Protein 1AOA (pdb70)

Radius of gyration: 19.34 Å; Cα contacts (8 Å, |Δi|>4): 313; chains: 1; bounding box: 40×58×34 Å

Foldseek 3Di:
DDLLLLLQLLVVLLVVCVPPPLLVVCHNDDSNDLSLLVSQQQLPSLVSLLCLLPNPLDDPVQQDRPDDDPVSRQSSQVSSVVSLVVLPAPLPPDHSVCSNNSPPVNSSRSSLSSLVSSLLVCLLVDADVNDVVVVLNVDGSLVNLLVVLQVLCVVQPHHGDDAQFVRQQQPLSLLSSLQSLFDPQPDPGDHTDHFDSPLSPVPPSLSSLQSSLVRCVSVVQNGQDHSVRRNRRVRSSSSSSSSSSVD

Sequence (247 aa):
YSEEEKYAFVNWINKALENDPDCRHVIPMNPNTDDLFKAVGDGIVLCKMINLSVPDTIDERAINKKKLTPFIIQENLNLALNSASAIGCHVVNIGAEDLRAGKPHLVLGLLWQIIKIGLFADIELSRNEALTLEELMKLSPEELLLRWANFHLENSGWQKINNFSADIKDSKAYFHLLNQIAPKGQKEGEPRIDINMSGFNETDDLKRAESMLQQADKLGCRQFVTPADVVSGNPKLNLAFVANLFN

Structure (mmCIF, N/CA/C/O backbone):
data_1AOA
#
_entry.id   1AOA
#
_cell.length_a   50.032
_cell.length_b   61.241
_cell.length_c   102.298
_cell.angle_alpha   90.00
_cell.angle_beta   90.00
_cell.angle_gamma   90.00
#
_symmetry.space_group_name_H-M   'P 21 21 21'
#
loop_
_entity.id
_entity.type
_entity.pdbx_description
1 polymer T-FIMBRIN
2 water water
#
loop_
_atom_site.group_PDB
_atom_site.id
_atom_site.type_symbol
_atom_site.label_atom_id
_atom_site.label_alt_id
_atom_site.label_comp_id
_atom_site.label_asym_id
_atom_site.label_entity_id
_atom_site.label_se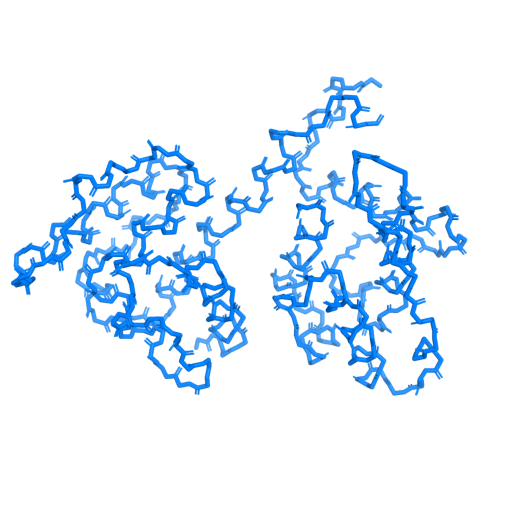q_id
_atom_site.pdbx_PDB_ins_code
_atom_site.Cartn_x
_atom_site.Cartn_y
_atom_site.Cartn_z
_atom_site.occupancy
_atom_site.B_iso_or_equiv
_atom_site.auth_seq_id
_atom_site.auth_comp_id
_atom_site.auth_asym_id
_atom_site.auth_atom_id
_atom_site.pdbx_PDB_model_num
ATOM 1 N N . TYR A 1 21 ? 9.428 40.674 44.481 1.00 14.53 121 TYR A N 1
ATOM 2 C CA . TYR A 1 21 ? 10.781 41.282 44.576 1.00 11.34 121 TYR A CA 1
ATOM 3 C C . TYR A 1 21 ? 10.661 42.506 43.707 1.00 12.43 121 TYR A C 1
ATOM 4 O O . TYR A 1 21 ? 9.706 42.605 42.960 1.00 12.32 121 TYR A O 1
ATOM 13 N N . SER A 1 22 ? 11.598 43.440 43.814 1.00 18.22 122 SER A N 1
ATOM 14 C CA . SER A 1 22 ? 11.532 44.673 43.033 1.00 15.32 122 SER A CA 1
ATOM 15 C C . SER A 1 22 ? 12.056 44.500 41.624 1.00 16.13 122 SER A C 1
ATOM 16 O O . SER A 1 22 ? 13.231 44.247 41.402 1.00 20.14 122 SER A O 1
ATOM 19 N N . GLU A 1 23 ? 11.161 44.657 40.667 1.00 16.22 123 GLU A N 1
ATOM 20 C CA . GLU A 1 23 ? 11.517 44.532 39.281 1.00 13.26 123 GLU A CA 1
ATOM 21 C C . GLU A 1 23 ? 12.390 45.723 38.894 1.00 13.44 123 GLU A C 1
ATOM 22 O O . GLU A 1 23 ? 13.280 45.613 38.050 1.00 14.98 123 GLU A O 1
ATOM 28 N N . GLU A 1 24 ? 12.172 46.846 39.571 1.00 10.96 124 GLU A N 1
ATOM 29 C CA . GLU A 1 24 ? 12.903 48.079 39.295 1.00 7.88 124 GLU A CA 1
ATOM 30 C C . GLU A 1 24 ? 14.343 47.993 39.764 1.00 6.05 124 GLU A C 1
ATOM 31 O O . GLU A 1 24 ? 15.232 48.618 39.203 1.00 6.64 124 GLU A O 1
ATOM 37 N N . GLU A 1 25 ? 14.576 47.231 40.817 1.00 8.66 125 GLU A N 1
ATOM 38 C CA . GLU A 1 25 ? 15.919 47.079 41.323 1.00 7.02 125 GLU A CA 1
ATOM 39 C C . GLU A 1 25 ? 16.606 46.063 40.442 1.00 7.35 125 GLU A C 1
ATOM 40 O O . GLU A 1 25 ? 17.736 46.270 40.022 1.00 11.18 125 GLU A O 1
ATOM 46 N N . LYS A 1 26 ? 15.914 44.977 40.127 1.00 7.81 126 LYS A N 1
ATOM 47 C CA . LYS A 1 26 ? 16.485 43.977 39.257 1.00 8.26 126 LYS A CA 1
ATOM 48 C C . LYS A 1 26 ? 17.030 44.673 37.983 1.00 13.14 126 LYS A C 1
ATOM 49 O O . LYS A 1 26 ? 18.229 44.623 37.707 1.00 15.02 126 LYS A O 1
ATOM 55 N N . TYR A 1 27 ? 16.148 45.372 37.263 1.00 8.08 127 TYR A N 1
ATOM 56 C CA . TYR A 1 27 ? 16.461 46.113 36.039 1.00 2.00 127 TYR A CA 1
ATOM 57 C C . TYR A 1 27 ? 17.648 47.085 36.181 1.00 7.12 127 TYR A C 1
ATOM 58 O O . TYR A 1 27 ? 18.566 47.097 35.354 1.00 8.37 127 TYR A O 1
ATOM 67 N N . ALA A 1 28 ? 17.636 47.887 37.245 1.00 9.93 128 ALA A N 1
ATOM 68 C CA . ALA A 1 28 ? 18.696 48.863 37.537 1.00 11.61 128 ALA A CA 1
ATOM 69 C C . ALA A 1 28 ? 20.044 48.183 37.738 1.00 11.65 128 ALA A C 1
ATOM 70 O O . ALA A 1 28 ? 21.090 48.642 37.241 1.00 12.43 128 ALA A O 1
ATOM 72 N N . PHE A 1 29 ? 20.016 47.102 38.510 1.00 11.80 129 PHE A N 1
ATOM 73 C CA . PHE A 1 29 ? 21.214 46.342 38.802 1.00 9.87 129 PHE A CA 1
ATOM 74 C C . PHE A 1 29 ? 21.766 45.640 37.571 1.00 9.65 129 PHE A C 1
ATOM 75 O O . PHE A 1 29 ? 22.974 45.540 37.439 1.00 10.99 129 PHE A O 1
ATOM 83 N N . VAL A 1 30 ? 20.904 45.217 36.641 1.00 9.09 130 VAL A N 1
ATOM 84 C CA . VAL A 1 30 ? 21.375 44.545 35.429 1.00 9.61 130 VAL A CA 1
ATOM 85 C C . VAL A 1 30 ? 22.178 45.503 34.548 1.00 9.56 130 VAL A C 1
ATOM 86 O O . VAL A 1 30 ? 23.294 45.194 34.132 1.00 12.86 130 VAL A O 1
ATOM 90 N N . ASN A 1 31 ? 21.650 46.697 34.337 1.00 8.80 131 ASN A N 1
ATOM 91 C CA . ASN A 1 31 ? 22.319 47.654 33.485 1.00 7.08 131 ASN A CA 1
ATOM 92 C C . ASN A 1 31 ? 23.573 48.218 34.112 1.00 8.84 131 ASN A C 1
ATOM 93 O O . ASN A 1 31 ? 24.479 48.661 33.422 1.00 15.98 131 ASN A O 1
ATOM 98 N N . TRP A 1 32 ? 23.659 48.174 35.425 1.00 10.04 132 TRP A N 1
ATOM 99 C CA . TRP A 1 32 ? 24.851 48.674 36.090 1.00 5.44 132 TRP A CA 1
ATOM 100 C C . TRP A 1 32 ? 25.986 47.657 35.944 1.00 7.11 132 TRP A C 1
ATOM 101 O O . TRP A 1 32 ? 27.143 48.000 35.627 1.00 8.09 132 TRP A O 1
ATOM 112 N N . ILE A 1 33 ? 25.631 46.394 36.164 1.00 7.10 133 ILE A N 1
ATOM 113 C CA . ILE A 1 33 ? 26.570 45.285 36.109 1.00 6.37 133 ILE A CA 1
ATOM 114 C C . ILE A 1 33 ? 27.055 45.057 34.699 1.00 6.08 133 ILE A C 1
ATOM 115 O O . ILE A 1 33 ? 28.228 44.772 34.503 1.00 7.74 133 ILE A O 1
ATOM 120 N N . ASN A 1 34 ? 26.154 45.189 33.726 1.00 7.23 134 ASN A N 1
ATOM 121 C CA . ASN A 1 34 ? 26.493 45.036 32.305 1.00 5.53 134 ASN A CA 1
ATOM 122 C C . ASN A 1 34 ? 27.550 46.057 31.937 1.00 5.53 134 ASN A C 1
ATOM 123 O O . ASN A 1 34 ? 28.483 45.762 31.212 1.00 10.46 134 ASN A O 1
ATOM 128 N N . LYS A 1 35 ? 27.406 47.264 32.469 1.00 10.95 135 LYS A N 1
ATOM 129 C CA . LYS A 1 35 ? 28.348 48.348 32.232 1.00 10.77 135 LYS A CA 1
ATOM 130 C C . LYS A 1 35 ? 29.658 48.108 32.968 1.00 9.20 135 LYS A C 1
ATOM 131 O O . LYS A 1 35 ? 30.732 48.231 32.394 1.00 14.39 135 LYS A O 1
ATOM 137 N N . ALA A 1 36 ? 29.560 47.738 34.236 1.00 10.37 136 ALA A N 1
ATOM 138 C CA . ALA A 1 36 ? 30.719 47.481 35.065 1.00 5.96 136 ALA A CA 1
ATOM 139 C C . ALA A 1 36 ? 31.613 46.340 34.584 1.00 10.97 136 ALA A C 1
ATOM 140 O O . ALA A 1 36 ? 32.839 46.434 34.640 1.00 16.47 136 ALA A O 1
ATOM 142 N N . LEU A 1 37 ? 31.016 45.243 34.143 1.00 10.87 137 LEU A N 1
ATOM 143 C CA . LEU A 1 37 ? 31.796 44.080 33.701 1.00 11.33 137 LEU A CA 1
ATOM 144 C C . LEU A 1 37 ? 31.815 43.858 32.164 1.00 13.50 137 LEU A C 1
ATOM 145 O O . LEU A 1 37 ? 32.239 42.805 31.667 1.00 10.05 137 LEU A O 1
ATOM 150 N N . GLU A 1 38 ? 31.452 44.909 31.432 1.00 15.04 138 GLU A N 1
ATOM 151 C CA . GLU A 1 38 ? 31.389 44.927 29.972 1.00 14.14 138 GLU A CA 1
ATOM 152 C C . GLU A 1 38 ? 32.556 44.245 29.272 1.00 15.86 138 GLU A C 1
ATOM 153 O O . GLU A 1 38 ? 32.351 43.390 28.407 1.00 19.55 138 GLU A O 1
ATOM 159 N N . ASN A 1 39 ? 33.772 44.614 29.667 1.00 16.71 139 ASN A N 1
ATOM 160 C CA . ASN A 1 39 ? 35.004 44.079 29.076 1.00 15.35 139 ASN A CA 1
ATOM 161 C C . ASN A 1 39 ? 35.736 43.021 29.889 1.00 14.19 139 ASN A C 1
ATOM 162 O O . ASN A 1 39 ? 36.919 42.770 29.657 1.00 15.09 139 ASN A O 1
ATOM 167 N N . ASP A 1 40 ? 35.071 42.441 30.878 1.00 15.42 140 ASP A N 1
ATOM 168 C CA . ASP A 1 40 ? 35.725 41.404 31.660 1.00 11.26 140 ASP A CA 1
ATOM 169 C C . ASP A 1 40 ? 35.732 40.131 30.827 1.00 8.55 140 ASP A C 1
ATOM 170 O O . ASP A 1 40 ? 34.681 39.679 30.362 1.00 7.01 140 ASP A O 1
ATOM 175 N N . PRO A 1 41 ? 36.915 39.537 30.633 1.00 5.47 141 PRO A N 1
ATOM 176 C CA . PRO A 1 41 ? 37.116 38.314 29.867 1.00 6.53 141 PRO A CA 1
ATOM 177 C C . PRO A 1 41 ? 36.597 37.045 30.517 1.00 12.16 141 PRO A C 1
ATOM 178 O O . PRO A 1 41 ? 36.502 36.006 29.855 1.00 18.96 141 PRO A O 1
ATOM 182 N N . ASP A 1 42 ? 36.270 37.123 31.805 1.00 13.29 142 ASP A N 1
ATOM 183 C CA . ASP A 1 42 ? 35.779 35.967 32.557 1.00 7.92 142 ASP A CA 1
ATOM 184 C C . ASP A 1 42 ? 34.272 35.895 32.673 1.00 6.81 142 ASP A C 1
ATOM 185 O O . ASP A 1 42 ? 33.721 34.873 33.073 1.00 4.13 142 ASP A O 1
ATOM 190 N N . CYS A 1 43 ? 33.591 36.951 32.249 1.00 5.71 143 CYS A N 1
ATOM 191 C CA . CYS A 1 43 ? 32.146 36.973 32.353 1.00 5.98 143 CYS A CA 1
ATOM 192 C C . CYS A 1 43 ? 31.429 36.981 31.008 1.00 7.35 143 CYS A C 1
ATOM 193 O O . CYS A 1 43 ? 30.197 36.996 30.969 1.00 7.74 143 CYS A O 1
ATOM 196 N N . ARG A 1 44 ? 32.188 36.857 29.917 1.00 6.54 144 ARG A N 1
ATOM 197 C CA . ARG A 1 44 ? 31.635 36.876 28.557 1.00 7.57 144 ARG A CA 1
ATOM 198 C C . ARG A 1 44 ? 30.515 35.879 28.325 1.00 6.91 144 ARG A C 1
ATOM 199 O O . ARG A 1 44 ? 29.695 36.046 27.439 1.00 12.79 144 ARG A O 1
ATOM 207 N N . HIS A 1 45 ? 30.470 34.848 29.140 1.00 7.79 145 HIS A N 1
ATOM 208 C CA . HIS A 1 45 ? 29.447 33.821 28.993 1.00 12.08 145 HIS A CA 1
ATOM 209 C C . HIS A 1 45 ? 28.088 34.231 29.540 1.00 11.60 145 HIS A C 1
ATOM 210 O O . HIS A 1 45 ? 27.084 33.565 29.265 1.00 12.52 145 HIS A O 1
ATOM 217 N N . VAL A 1 46 ? 28.059 35.330 30.292 1.00 10.85 146 VAL A N 1
ATOM 218 C CA . VAL A 1 46 ? 26.841 35.778 30.970 1.00 8.37 146 VAL A CA 1
ATOM 219 C C . VAL A 1 46 ? 26.521 37.274 30.760 1.00 5.64 146 VAL A C 1
ATOM 220 O O . VAL A 1 46 ? 25.361 37.679 30.787 1.00 9.51 146 VAL A O 1
ATOM 224 N N . ILE A 1 47 ? 27.546 38.080 30.523 1.00 2.00 147 ILE A N 1
ATOM 225 C CA . ILE A 1 47 ? 27.389 39.517 30.275 1.00 8.87 147 ILE A CA 1
ATOM 226 C C . ILE A 1 47 ? 27.356 39.738 28.742 1.00 11.60 147 ILE A C 1
ATOM 227 O O . ILE A 1 47 ? 28.210 39.207 28.023 1.00 12.38 147 ILE A O 1
ATOM 232 N N . PRO A 1 48 ? 26.420 40.562 28.214 1.00 14.27 148 PRO A N 1
ATOM 233 C CA . PRO A 1 48 ? 25.335 41.365 28.784 1.00 12.35 148 PRO A CA 1
ATOM 234 C C . PRO A 1 48 ? 24.137 40.520 29.132 1.00 13.99 148 PRO A C 1
ATOM 235 O O . PRO A 1 48 ? 23.757 39.647 28.352 1.00 16.05 148 PRO A O 1
ATOM 239 N N . MET A 1 49 ? 23.508 40.841 30.263 1.00 15.03 149 MET A N 1
ATOM 240 C CA . MET A 1 49 ? 22.308 40.159 30.725 1.00 11.38 149 MET A CA 1
ATOM 241 C C . MET A 1 49 ? 21.113 40.935 30.197 1.00 11.56 149 MET A C 1
ATOM 242 O O . MET A 1 49 ? 21.239 42.111 29.836 1.00 12.26 149 MET A O 1
ATOM 247 N N . ASN A 1 50 ? 19.953 40.288 30.151 1.00 7.65 150 ASN A N 1
ATOM 248 C CA . ASN A 1 50 ? 18.740 40.946 29.688 1.00 6.14 150 ASN A CA 1
ATOM 249 C C . ASN A 1 50 ? 18.060 41.455 30.961 1.00 9.47 150 ASN A C 1
ATOM 250 O O . ASN A 1 50 ? 17.646 40.656 31.818 1.00 8.49 150 ASN A O 1
ATOM 255 N N . PRO A 1 51 ? 17.922 42.788 31.095 1.00 9.18 151 PRO A N 1
ATOM 256 C CA . PRO A 1 51 ? 17.307 43.417 32.264 1.00 8.34 151 PRO A CA 1
ATOM 257 C C . PRO A 1 51 ? 15.842 43.153 32.461 1.00 10.60 151 PRO A C 1
ATOM 258 O O . PRO A 1 51 ? 15.334 43.365 33.558 1.00 15.58 151 PRO A O 1
ATOM 262 N N . ASN A 1 52 ? 15.172 42.668 31.420 1.00 12.21 152 ASN A N 1
ATOM 263 C CA . ASN A 1 52 ? 13.731 42.430 31.462 1.00 13.50 152 ASN A CA 1
ATOM 264 C C . ASN A 1 52 ? 13.395 41.003 31.815 1.00 15.69 152 ASN A C 1
ATOM 265 O O . ASN A 1 52 ? 12.225 40.666 31.981 1.00 17.71 152 ASN A O 1
ATOM 270 N N . THR A 1 53 ? 14.398 40.137 31.833 1.00 17.23 153 THR A N 1
ATOM 271 C CA . THR A 1 53 ? 14.134 38.756 32.181 1.00 18.87 153 THR A CA 1
ATOM 272 C C . THR A 1 53 ? 14.760 38.420 33.529 1.00 20.48 153 THR A C 1
ATOM 273 O O . THR A 1 53 ? 15.385 39.272 34.178 1.00 17.25 153 THR A O 1
ATOM 277 N N . ASP A 1 54 ? 14.583 37.179 33.964 1.00 20.66 154 ASP A N 1
ATOM 278 C CA . ASP A 1 54 ? 15.153 36.784 35.230 1.00 24.78 154 ASP A CA 1
ATOM 279 C C . ASP A 1 54 ? 16.523 36.177 35.078 1.00 20.68 154 ASP A C 1
ATOM 280 O O . ASP A 1 54 ? 16.929 35.357 35.896 1.00 18.15 154 ASP A O 1
ATOM 285 N N . ASP A 1 55 ? 17.261 36.582 34.050 1.00 19.49 155 ASP A N 1
ATOM 286 C CA . ASP A 1 55 ? 18.572 36.006 33.915 1.00 21.02 155 ASP A CA 1
ATOM 287 C C . ASP A 1 55 ? 19.565 36.561 34.925 1.00 19.68 155 ASP A C 1
ATOM 288 O O . ASP A 1 55 ? 20.601 35.955 35.161 1.00 21.68 155 ASP A O 1
ATOM 293 N N . LEU A 1 56 ? 19.230 37.672 35.569 1.00 12.86 156 LEU A N 1
ATOM 294 C CA . LEU A 1 56 ? 20.116 38.230 36.600 1.00 16.13 156 LEU A CA 1
ATOM 295 C C . LEU A 1 56 ? 20.223 37.177 37.692 1.00 16.70 156 LEU A C 1
ATOM 296 O O . LEU A 1 56 ? 21.298 36.961 38.259 1.00 17.95 156 LEU A O 1
ATOM 301 N N . PHE A 1 57 ? 19.118 36.460 37.899 1.00 14.31 157 PHE A N 1
ATOM 302 C CA . PHE A 1 57 ? 19.029 35.444 38.941 1.00 16.38 157 PHE A CA 1
ATOM 303 C C . PHE A 1 57 ? 19.794 34.163 38.624 1.00 18.53 157 PHE A C 1
ATOM 304 O O . PHE A 1 57 ? 20.365 33.536 39.519 1.00 20.14 157 PHE A O 1
ATOM 312 N N . LYS A 1 58 ? 19.861 33.819 37.340 1.00 20.41 158 LYS A N 1
ATOM 313 C CA . LYS A 1 58 ? 20.577 32.627 36.894 1.00 16.94 158 LYS A CA 1
ATOM 314 C C . LYS A 1 58 ? 22.047 32.932 36.685 1.00 13.24 158 LYS A C 1
ATOM 315 O O . LYS A 1 58 ? 22.883 32.069 36.897 1.00 16.02 158 LYS A O 1
ATOM 321 N N . ALA A 1 59 ? 22.340 34.151 36.237 1.00 12.44 159 ALA A N 1
ATOM 322 C CA . ALA A 1 59 ? 23.697 34.628 35.945 1.00 15.03 159 ALA A CA 1
ATOM 323 C C . ALA A 1 59 ? 24.652 34.581 37.143 1.00 16.31 159 ALA A C 1
ATOM 324 O O . ALA A 1 59 ? 25.858 34.371 37.005 1.00 17.01 159 ALA A O 1
ATOM 326 N N . VAL A 1 60 ? 24.078 34.777 38.318 1.00 15.20 160 VAL A N 1
ATOM 327 C CA . VAL A 1 60 ? 24.782 34.810 39.584 1.00 11.47 160 VAL A CA 1
ATOM 328 C C . VAL A 1 60 ? 25.207 33.442 40.112 1.00 12.92 160 VAL A C 1
ATOM 329 O O . VAL A 1 60 ? 26.215 33.324 40.812 1.00 15.35 160 VAL A O 1
ATOM 333 N N . GLY A 1 61 ? 24.452 32.412 39.746 1.00 11.98 161 GLY A N 1
ATOM 334 C CA . GLY A 1 61 ? 24.710 31.067 40.209 1.00 6.86 161 GLY A CA 1
ATOM 335 C C . GLY A 1 61 ? 26.115 30.471 40.230 1.00 10.49 161 GLY A C 1
ATOM 336 O O . GLY A 1 61 ? 26.312 29.495 40.964 1.00 11.57 161 GLY A O 1
ATOM 337 N N . ASP A 1 62 ? 27.073 30.964 39.439 1.00 3.11 162 ASP A N 1
ATOM 338 C CA . ASP A 1 62 ? 28.409 30.369 39.489 1.00 6.09 162 ASP A CA 1
ATOM 339 C C . ASP A 1 62 ? 29.465 31.093 40.334 1.00 7.23 162 ASP A C 1
ATOM 340 O O . ASP A 1 62 ? 30.628 30.675 40.402 1.00 8.55 162 ASP A O 1
ATOM 345 N N . GLY A 1 63 ? 29.063 32.182 40.973 1.00 7.53 163 GLY A N 1
ATOM 346 C CA . GLY A 1 63 ? 29.982 32.924 41.813 1.00 8.82 163 GLY A CA 1
ATOM 347 C C . GLY A 1 63 ? 30.920 33.928 41.163 1.00 8.24 163 GLY A C 1
ATOM 348 O O . GLY A 1 63 ? 31.313 34.912 41.791 1.00 11.62 163 GLY A O 1
ATOM 349 N N . ILE A 1 64 ? 31.294 33.708 39.917 1.00 9.06 164 ILE A N 1
ATOM 350 C CA . ILE A 1 64 ? 32.218 34.620 39.251 1.00 8.61 164 ILE A CA 1
ATOM 351 C C . ILE A 1 64 ? 31.809 36.087 39.244 1.00 11.40 164 ILE A C 1
ATOM 352 O O . ILE A 1 64 ? 32.612 36.936 39.636 1.00 15.69 164 ILE A O 1
ATOM 357 N N . VAL A 1 65 ? 30.569 36.384 38.846 1.00 11.48 165 VAL A N 1
ATOM 358 C CA . VAL A 1 65 ? 30.066 37.770 38.801 1.00 11.21 165 VAL A CA 1
ATOM 359 C C . VAL A 1 65 ? 30.138 38.439 40.172 1.00 11.22 165 VAL A C 1
ATOM 360 O O . VAL A 1 65 ? 30.608 39.570 40.269 1.00 10.30 165 VAL A O 1
ATOM 364 N N . LEU A 1 66 ? 29.696 37.731 41.218 1.00 11.02 166 LEU A N 1
ATOM 365 C CA . LEU A 1 66 ? 29.714 38.256 42.593 1.00 12.45 166 LEU A CA 1
ATOM 366 C C . LEU A 1 66 ? 31.133 38.602 43.070 1.00 13.28 166 LEU A C 1
ATOM 367 O O . LEU A 1 66 ? 31.373 39.693 43.609 1.00 7.10 166 LEU A O 1
ATOM 372 N N . CYS A 1 67 ? 32.063 37.666 42.888 1.00 10.92 167 CYS A N 1
ATOM 373 C CA . CYS A 1 67 ? 33.437 37.907 43.280 1.00 9.46 167 CYS A CA 1
ATOM 374 C C . CYS A 1 67 ? 33.915 39.146 42.519 1.00 11.27 167 CYS A C 1
ATOM 375 O O . CYS A 1 67 ? 34.352 40.112 43.133 1.00 16.09 167 CYS A O 1
ATOM 378 N N . LYS A 1 68 ? 33.743 39.160 41.196 1.00 9.28 168 LYS A N 1
ATOM 379 C CA . LYS A 1 68 ? 34.179 40.294 40.379 1.00 4.05 168 LYS A CA 1
ATOM 380 C C . LYS A 1 68 ? 33.622 41.632 40.902 1.00 3.74 168 LYS A C 1
ATOM 381 O O . LYS A 1 68 ? 34.336 42.633 41.003 1.00 3.34 168 LYS A O 1
ATOM 387 N N . MET A 1 69 ? 32.351 41.639 41.264 1.00 3.88 169 MET A N 1
ATOM 388 C CA . MET A 1 69 ? 31.729 42.843 41.768 1.00 5.03 169 MET A CA 1
ATOM 389 C C . MET A 1 69 ? 32.347 43.281 43.087 1.00 8.05 169 MET A C 1
ATOM 390 O O . MET A 1 69 ? 32.559 44.465 43.294 1.00 13.37 169 MET A O 1
ATOM 395 N N . ILE A 1 70 ? 32.672 42.329 43.958 1.00 9.55 170 ILE A N 1
ATOM 396 C CA . ILE A 1 70 ? 33.262 42.624 45.270 1.00 7.06 170 ILE A CA 1
ATOM 397 C C . ILE A 1 70 ? 34.545 43.434 45.128 1.00 10.32 170 ILE A C 1
ATOM 398 O O . ILE A 1 70 ? 34.736 44.434 45.827 1.00 11.94 170 ILE A O 1
ATOM 403 N N . ASN A 1 71 ? 35.413 43.015 44.210 1.00 13.49 171 ASN A N 1
ATOM 404 C CA . ASN A 1 71 ? 36.663 43.725 43.949 1.00 11.62 171 ASN A CA 1
ATOM 405 C C . ASN A 1 71 ? 36.431 45.082 43.273 1.00 12.78 171 ASN A C 1
ATOM 406 O O . ASN A 1 71 ? 37.331 45.923 43.256 1.00 14.09 171 ASN A O 1
ATOM 411 N N . LEU A 1 72 ? 35.263 45.287 42.658 1.00 10.88 172 LEU A N 1
ATOM 412 C CA . LEU A 1 72 ? 34.995 46.585 42.050 1.00 8.75 172 LEU A CA 1
ATOM 413 C C . LEU A 1 72 ? 34.639 47.575 43.148 1.00 7.62 172 LEU A C 1
ATOM 414 O O . LEU A 1 72 ? 34.989 48.748 43.075 1.00 12.32 172 LEU A O 1
ATOM 419 N N . SER A 1 73 ? 33.937 47.107 44.163 1.00 8.75 173 SER A N 1
ATOM 420 C CA . SER A 1 73 ? 33.592 47.967 45.283 1.00 14.64 173 SER A CA 1
ATOM 421 C C . SER A 1 73 ? 34.801 48.147 46.215 1.00 15.65 173 SER A C 1
ATOM 422 O O . SER A 1 73 ? 35.068 49.259 46.662 1.00 21.92 173 SER A O 1
ATOM 425 N N . VAL A 1 74 ? 35.530 47.069 46.504 1.00 15.15 174 VAL A N 1
ATOM 426 C CA . VAL A 1 74 ? 36.707 47.155 47.362 1.00 13.51 174 VAL A CA 1
ATOM 427 C C . VAL A 1 74 ? 37.848 46.382 46.710 1.00 17.33 174 VAL A C 1
ATOM 428 O O . VAL A 1 74 ? 38.003 45.173 46.884 1.00 19.67 174 VAL A O 1
ATOM 432 N N . PRO A 1 75 ? 38.680 47.087 45.946 1.00 20.17 175 PRO A N 1
ATOM 433 C CA . PRO A 1 75 ? 39.807 46.466 45.255 1.00 21.77 175 PRO A CA 1
ATOM 434 C C . PRO A 1 75 ? 40.705 45.547 46.086 1.00 21.47 175 PRO A C 1
ATOM 435 O O . PRO A 1 75 ? 40.995 45.820 47.239 1.00 26.55 175 PRO A O 1
ATOM 439 N N . ASP A 1 76 ? 41.137 44.446 45.484 1.00 22.92 176 ASP A N 1
ATOM 440 C CA . ASP A 1 76 ? 42.025 43.508 46.156 1.00 25.98 176 ASP A CA 1
ATOM 441 C C . ASP A 1 76 ? 41.402 42.725 47.288 1.00 26.33 176 ASP A C 1
ATOM 442 O O . ASP A 1 76 ? 42.101 42.240 48.176 1.00 28.91 176 ASP A O 1
ATOM 447 N N . THR A 1 77 ? 40.086 42.594 47.265 1.00 24.79 177 THR A N 1
ATOM 448 C CA . THR A 1 77 ? 39.426 41.844 48.302 1.00 19.48 177 THR A CA 1
ATOM 449 C C . THR A 1 77 ? 39.574 40.350 47.991 1.00 20.12 177 THR A C 1
ATOM 450 O O . THR A 1 77 ? 39.959 39.582 48.867 1.00 22.72 177 THR A O 1
ATOM 454 N N . ILE A 1 78 ? 39.348 39.949 46.738 1.00 14.79 178 ILE A N 1
ATOM 455 C CA . ILE A 1 78 ? 39.482 38.552 46.341 1.00 13.97 178 ILE A CA 1
ATOM 456 C C . ILE A 1 78 ? 40.606 38.463 45.314 1.00 15.96 178 ILE A C 1
ATOM 457 O O . ILE A 1 78 ? 40.712 39.312 44.432 1.00 19.18 178 ILE A O 1
ATOM 462 N N . ASP A 1 79 ? 41.475 37.478 45.444 1.00 14.64 179 ASP A N 1
ATOM 463 C CA . ASP A 1 79 ? 42.548 37.325 44.474 1.00 17.94 179 ASP A CA 1
ATOM 464 C C . ASP A 1 79 ? 41.911 36.668 43.246 1.00 21.76 179 ASP A C 1
ATOM 465 O O . ASP A 1 79 ? 41.171 35.675 43.370 1.00 23.16 179 ASP A O 1
ATOM 470 N N . GLU A 1 80 ? 42.153 37.239 42.072 1.00 19.77 180 GLU A N 1
ATOM 471 C CA . GLU A 1 80 ? 41.606 36.688 40.831 1.00 22.21 180 GLU A CA 1
ATOM 472 C C . GLU A 1 80 ? 41.973 35.211 40.706 1.00 22.55 180 GLU A C 1
ATOM 473 O O . GLU A 1 80 ? 41.221 34.393 40.160 1.00 22.34 180 GLU A O 1
ATOM 479 N N . ARG A 1 81 ? 43.158 34.906 41.215 1.00 21.67 181 ARG A N 1
ATOM 480 C CA . ARG A 1 81 ? 43.737 33.579 41.191 1.00 22.26 181 ARG A CA 1
ATOM 481 C C . ARG A 1 81 ? 42.910 32.603 42.008 1.00 24.01 181 ARG A C 1
ATOM 482 O O . ARG A 1 81 ? 43.038 31.393 41.843 1.00 26.82 181 ARG A O 1
ATOM 490 N N . ALA A 1 82 ? 42.065 33.143 42.890 1.00 24.57 182 ALA A N 1
ATOM 491 C CA . ALA A 1 82 ? 41.217 32.346 43.778 1.00 22.12 182 ALA A CA 1
ATOM 492 C C . ALA A 1 82 ? 39.820 32.104 43.236 1.00 23.84 182 ALA A C 1
ATOM 493 O O . ALA A 1 82 ? 39.054 31.331 43.816 1.00 28.11 182 ALA A O 1
ATOM 495 N N . ILE A 1 83 ? 39.466 32.782 42.150 1.00 23.52 183 ILE A N 1
ATOM 496 C CA . ILE A 1 83 ? 38.145 32.618 41.559 1.00 16.32 183 ILE A CA 1
ATOM 497 C C . ILE A 1 83 ? 38.267 31.550 40.490 1.00 19.25 183 ILE A C 1
ATOM 498 O O . ILE A 1 83 ? 39.208 31.566 39.703 1.00 22.18 183 ILE A O 1
ATOM 503 N N . ASN A 1 84 ? 37.383 30.566 40.518 1.00 19.38 184 ASN A N 1
ATOM 504 C CA . ASN A 1 84 ? 37.409 29.510 39.513 1.00 21.12 184 ASN A CA 1
ATOM 505 C C . ASN A 1 84 ? 36.559 29.884 38.316 1.00 21.36 184 ASN A C 1
ATOM 506 O O . ASN A 1 84 ? 35.380 30.201 38.468 1.00 21.95 184 ASN A O 1
ATOM 511 N N . LYS A 1 85 ? 37.154 29.809 37.129 1.00 22.98 185 LYS A N 1
ATOM 512 C CA . LYS A 1 85 ? 36.471 30.171 35.896 1.00 27.53 185 LYS A CA 1
ATOM 513 C C . LYS A 1 85 ? 36.232 28.983 34.970 1.00 32.83 185 LYS A C 1
ATOM 514 O O . LYS A 1 85 ? 35.127 28.804 34.459 1.00 37.49 185 LYS A O 1
ATOM 520 N N . LYS A 1 86 ? 37.256 28.164 34.760 1.00 37.03 186 LYS A N 1
ATOM 521 C CA . LYS A 1 86 ? 37.134 27.025 33.852 1.00 40.52 186 LYS A CA 1
ATOM 522 C C . LYS A 1 86 ? 36.672 25.738 34.509 1.00 40.27 186 LYS A C 1
ATOM 523 O O . LYS A 1 86 ? 36.884 25.528 35.695 1.00 40.15 186 LYS A O 1
ATOM 529 N N . LYS A 1 87 ? 36.018 24.896 33.718 1.00 42.05 187 LYS A N 1
ATOM 530 C CA . LYS A 1 87 ? 35.535 23.585 34.161 1.00 46.39 187 LYS A CA 1
ATOM 531 C C . LYS A 1 87 ? 34.874 23.588 35.547 1.00 44.79 187 LYS A C 1
ATOM 532 O O . LYS A 1 87 ? 35.323 22.911 36.479 1.00 47.46 187 LYS A O 1
ATOM 538 N N . LEU A 1 88 ? 33.760 24.303 35.635 1.00 40.68 188 LEU A N 1
ATOM 539 C CA . LEU A 1 88 ? 33.001 24.458 36.864 1.00 35.32 188 LEU A CA 1
ATOM 540 C C . LEU A 1 88 ? 32.065 23.310 37.227 1.00 32.02 188 LEU A C 1
ATOM 541 O O . LEU A 1 88 ? 30.957 23.203 36.686 1.00 32.34 188 LEU A O 1
ATOM 546 N N . THR A 1 89 ? 32.507 22.466 38.150 1.00 28.70 189 THR A N 1
ATOM 547 C CA . THR A 1 89 ? 31.692 21.357 38.645 1.00 25.69 189 THR A CA 1
ATOM 548 C C . THR A 1 89 ? 30.906 21.950 39.813 1.00 25.81 189 THR A C 1
ATOM 549 O O . THR A 1 89 ? 31.112 23.109 40.196 1.00 26.63 189 THR A O 1
ATOM 553 N N . PRO A 1 90 ? 29.988 21.173 40.391 1.00 24.54 190 PRO A N 1
ATOM 554 C CA . PRO A 1 90 ? 29.189 21.651 41.527 1.00 25.38 190 PRO A CA 1
ATOM 555 C C . PRO A 1 90 ? 30.028 22.091 42.748 1.00 23.76 190 PRO A C 1
ATOM 556 O O . PRO A 1 90 ? 29.706 23.078 43.420 1.00 22.81 19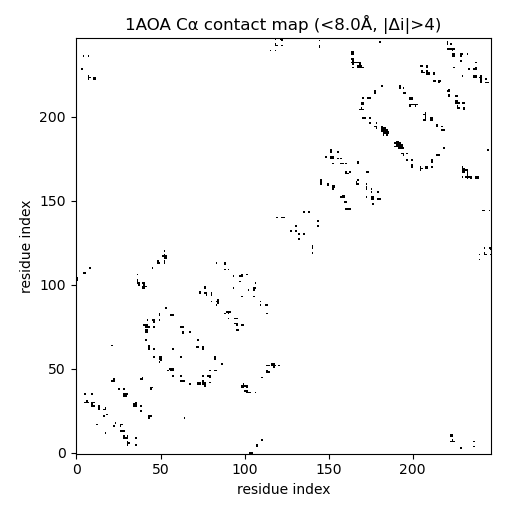0 PRO A O 1
ATOM 560 N N . PHE A 1 91 ? 31.110 21.371 43.009 1.00 24.68 191 PHE A N 1
ATOM 561 C CA . PHE A 1 91 ? 32.003 21.681 44.125 1.00 29.66 191 PHE A CA 1
ATOM 562 C C . PHE A 1 91 ? 32.757 22.994 43.884 1.00 27.30 191 PHE A C 1
ATOM 563 O O . PHE A 1 91 ? 32.837 23.854 44.766 1.00 23.89 191 PHE A O 1
ATOM 571 N N . ILE A 1 92 ? 33.354 23.104 42.704 1.00 24.41 192 ILE A N 1
ATOM 572 C CA . ILE A 1 92 ? 34.077 24.301 42.316 1.00 24.13 192 ILE A CA 1
ATOM 573 C C . ILE A 1 92 ? 33.142 25.494 42.510 1.00 21.29 192 ILE A C 1
ATOM 574 O O . ILE A 1 92 ? 33.499 26.473 43.144 1.00 19.68 192 ILE A O 1
ATOM 579 N N . ILE A 1 93 ? 31.921 25.382 42.003 1.00 18.01 193 ILE A N 1
ATOM 580 C CA . ILE A 1 93 ? 30.953 26.452 42.140 1.00 17.64 193 ILE A CA 1
ATOM 581 C C . ILE A 1 93 ? 30.681 26.865 43.599 1.00 21.05 193 ILE A C 1
ATOM 582 O O . ILE A 1 93 ? 30.802 28.051 43.922 1.00 20.08 193 ILE A O 1
ATOM 587 N N . GLN A 1 94 ? 30.356 25.915 44.484 1.00 21.01 194 GLN A N 1
ATOM 588 C CA . GLN A 1 94 ? 30.095 26.273 45.876 1.00 21.74 194 GLN A CA 1
ATOM 589 C C . GLN A 1 94 ? 31.313 26.927 46.519 1.00 19.55 194 GLN A C 1
ATOM 590 O O . GLN A 1 94 ? 31.179 27.811 47.352 1.00 16.34 194 GLN A O 1
ATOM 596 N N . GLU A 1 95 ? 32.503 26.553 46.067 1.00 20.35 195 GLU A N 1
ATOM 597 C CA . GLU A 1 95 ? 33.728 27.175 46.561 1.00 20.39 195 GLU A CA 1
ATOM 598 C C . GLU A 1 95 ? 33.678 28.648 46.129 1.00 20.29 195 GLU A C 1
ATOM 599 O O . GLU A 1 95 ? 33.886 29.549 46.936 1.00 24.27 195 GLU A O 1
ATOM 605 N N . ASN A 1 96 ? 33.348 28.888 44.865 1.00 17.03 196 ASN A N 1
ATOM 606 C CA . ASN A 1 96 ? 33.239 30.244 44.353 1.00 14.92 196 ASN A CA 1
ATOM 607 C C . ASN A 1 96 ? 32.227 31.012 45.193 1.00 12.73 196 ASN A C 1
ATOM 608 O O . ASN A 1 96 ? 32.498 32.126 45.640 1.00 14.15 196 ASN A O 1
ATOM 613 N N . LEU A 1 97 ? 31.065 30.401 45.415 1.00 11.78 197 LEU A N 1
ATOM 614 C CA . LEU A 1 97 ? 29.970 31.014 46.178 1.00 9.82 197 LEU A CA 1
ATOM 615 C C . LEU A 1 97 ? 30.288 31.288 47.638 1.00 7.42 197 LEU A C 1
ATOM 616 O O . LEU A 1 97 ? 29.951 32.339 48.183 1.00 12.53 197 LEU A O 1
ATOM 621 N N . ASN A 1 98 ? 30.923 30.345 48.296 1.00 3.89 198 ASN A N 1
ATOM 622 C CA . ASN A 1 98 ? 31.223 30.574 49.682 1.00 9.26 198 ASN A CA 1
ATOM 623 C C . ASN A 1 98 ? 32.266 31.661 49.783 1.00 12.12 198 ASN A C 1
ATOM 624 O O . ASN A 1 98 ? 32.227 32.457 50.705 1.00 14.39 198 ASN A O 1
ATOM 629 N N . LEU A 1 99 ? 33.152 31.740 48.793 1.00 10.56 199 LEU A N 1
ATOM 630 C CA . LEU A 1 99 ? 34.217 32.740 48.777 1.00 8.89 199 LEU A CA 1
ATOM 631 C C . LEU A 1 99 ? 33.628 34.133 48.620 1.00 11.81 199 LEU A C 1
ATOM 632 O O . LEU A 1 99 ? 34.116 35.091 49.212 1.00 14.60 199 LEU A O 1
ATOM 637 N N . ALA A 1 100 ? 32.563 34.226 47.839 1.00 8.08 200 ALA A N 1
ATOM 638 C CA . ALA A 1 100 ? 31.885 35.477 47.618 1.00 7.81 200 ALA A CA 1
ATOM 639 C C . ALA A 1 100 ? 31.244 35.899 48.920 1.00 7.29 200 ALA A C 1
ATOM 640 O O . ALA A 1 100 ? 31.424 37.028 49.365 1.00 12.91 200 ALA A O 1
ATOM 642 N N . LEU A 1 101 ? 30.513 34.985 49.547 1.00 10.65 201 LEU A N 1
ATOM 643 C CA . LEU A 1 101 ? 29.847 35.261 50.823 1.00 10.86 201 LEU A CA 1
ATOM 644 C C . LEU A 1 101 ? 30.784 35.634 51.963 1.00 11.96 201 LEU A C 1
ATOM 645 O O . LEU A 1 101 ? 30.498 36.553 52.716 1.00 18.96 201 LEU A O 1
ATOM 650 N N . ASN A 1 102 ? 31.900 34.927 52.105 1.00 13.79 202 ASN A N 1
ATOM 651 C CA . ASN A 1 102 ? 32.860 35.207 53.184 1.00 11.77 202 ASN A CA 1
ATOM 652 C C . ASN A 1 102 ? 33.563 36.535 52.998 1.00 9.03 202 ASN A C 1
ATOM 653 O O . ASN A 1 102 ? 33.758 37.261 53.981 1.00 11.61 202 ASN A O 1
ATOM 658 N N . SER A 1 103 ? 33.924 36.862 51.753 1.00 6.95 203 SER A N 1
ATOM 659 C CA . SER A 1 103 ? 34.562 38.1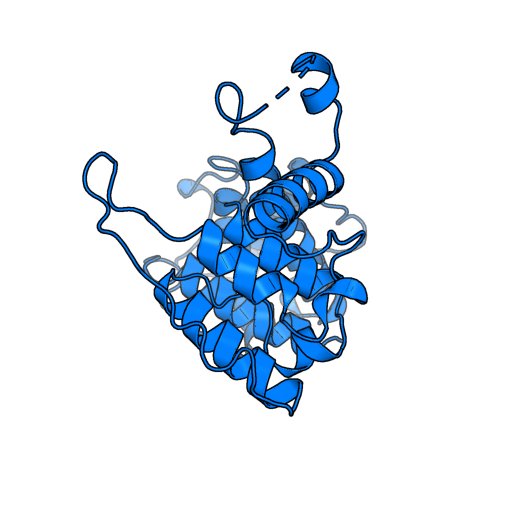44 51.433 1.00 7.72 203 SER A CA 1
ATOM 660 C C . SER A 1 103 ? 33.591 39.346 51.609 1.00 11.47 203 SER A C 1
ATOM 661 O O . SER A 1 103 ? 34.002 40.375 52.118 1.00 14.79 203 SER A O 1
ATOM 664 N N . ALA A 1 104 ? 32.329 39.217 51.164 1.00 13.12 204 ALA A N 1
ATOM 665 C CA . ALA A 1 104 ? 31.275 40.264 51.284 1.00 9.79 204 ALA A CA 1
ATOM 666 C C . ALA A 1 104 ? 30.947 40.580 52.747 1.00 10.93 204 ALA A C 1
ATOM 667 O O . ALA A 1 104 ? 30.623 41.712 53.118 1.00 12.27 204 ALA A O 1
ATOM 669 N N . SER A 1 105 ? 30.906 39.538 53.556 1.00 10.24 205 SER A N 1
ATOM 670 C CA . SER A 1 105 ? 30.657 39.697 54.970 1.00 9.94 205 SER A CA 1
ATOM 671 C C . SER A 1 105 ? 31.842 40.488 55.495 1.00 9.95 205 SER A C 1
ATOM 672 O O . SER A 1 105 ? 31.675 41.452 56.226 1.00 12.52 205 SER A O 1
ATOM 675 N N . ALA A 1 106 ? 33.040 40.129 55.041 1.00 10.69 206 ALA A N 1
ATOM 676 C CA . ALA A 1 106 ? 34.250 40.812 55.474 1.00 6.69 206 ALA A CA 1
ATOM 677 C C . ALA A 1 106 ? 34.367 42.280 55.089 1.00 9.14 206 ALA A C 1
ATOM 678 O O . ALA A 1 106 ? 35.150 42.991 55.690 1.00 11.46 206 ALA A O 1
ATOM 680 N N . ILE A 1 107 ? 33.678 42.724 54.040 1.00 10.43 207 ILE A N 1
ATOM 681 C CA . ILE A 1 107 ? 33.767 44.131 53.649 1.00 8.09 207 ILE A CA 1
ATOM 682 C C . ILE A 1 107 ? 32.600 44.905 54.258 1.00 12.23 207 ILE A C 1
ATOM 683 O O . ILE A 1 107 ? 32.466 46.121 54.070 1.00 15.80 207 ILE A O 1
ATOM 688 N N . GLY A 1 108 ? 31.723 44.202 54.956 1.00 10.09 208 GLY A N 1
ATOM 689 C CA . GLY A 1 108 ? 30.636 44.904 55.588 1.00 5.82 208 GLY A CA 1
ATOM 690 C C . GLY A 1 108 ? 29.225 44.513 55.263 1.00 10.06 208 GLY A C 1
ATOM 691 O O . GLY A 1 108 ? 28.305 45.177 55.738 1.00 10.53 208 GLY A O 1
ATOM 692 N N . CYS A 1 109 ? 29.017 43.463 54.485 1.00 10.74 209 CYS A N 1
ATOM 693 C CA . CYS A 1 109 ? 27.651 43.097 54.161 1.00 17.66 209 CYS A CA 1
ATOM 694 C C . CYS A 1 109 ? 27.027 42.252 55.261 1.00 22.36 209 CYS A C 1
ATOM 695 O O . CYS A 1 109 ? 27.737 41.527 55.956 1.00 24.82 209 CYS A O 1
ATOM 698 N N . HIS A 1 110 ? 25.720 42.420 55.482 1.00 28.12 210 HIS A N 1
ATOM 699 C CA . HIS A 1 110 ? 24.983 41.620 56.466 1.00 31.55 210 HIS A CA 1
ATOM 700 C C . HIS A 1 110 ? 24.479 40.457 55.607 1.00 30.17 210 HIS A C 1
ATOM 701 O O . HIS A 1 110 ? 23.467 40.580 54.917 1.00 31.32 210 HIS A O 1
ATOM 708 N N . VAL A 1 111 ? 25.201 39.343 55.638 1.00 31.06 211 VAL A N 1
ATOM 709 C CA . VAL A 1 111 ? 24.866 38.163 54.843 1.00 31.47 211 VAL A CA 1
ATOM 710 C C . VAL A 1 111 ? 24.655 36.872 55.670 1.00 35.23 211 VAL A C 1
ATOM 711 O O . VAL A 1 111 ? 24.612 35.766 55.137 1.00 38.92 211 VAL A O 1
ATOM 715 N N . VAL A 1 112 ? 24.463 37.027 56.972 1.00 39.64 212 VAL A N 1
ATOM 716 C CA . VAL A 1 112 ? 24.265 35.886 57.872 1.00 43.94 212 VAL A CA 1
ATOM 717 C C . VAL A 1 112 ? 23.023 35.060 57.543 1.00 45.54 212 VAL A C 1
ATOM 718 O O . VAL A 1 112 ? 22.905 33.890 57.919 1.00 46.25 212 VAL A O 1
ATOM 722 N N . ASN A 1 113 ? 22.112 35.686 56.812 1.00 47.01 213 ASN A N 1
ATOM 723 C CA . ASN A 1 113 ? 20.837 35.090 56.442 1.00 47.58 213 ASN A CA 1
ATOM 724 C C . ASN A 1 113 ? 20.859 34.346 55.097 1.00 45.54 213 ASN A C 1
ATOM 725 O O . ASN A 1 113 ? 19.805 33.955 54.581 1.00 45.84 213 ASN A O 1
ATOM 730 N N . ILE A 1 114 ? 22.047 34.145 54.530 1.00 39.06 214 ILE A N 1
ATOM 731 C CA . ILE A 1 114 ? 22.158 33.473 53.245 1.00 31.00 214 ILE A CA 1
ATOM 732 C C . ILE A 1 114 ? 23.389 32.578 53.094 1.00 29.39 214 ILE A C 1
ATOM 733 O O . ILE A 1 114 ? 24.465 32.877 53.615 1.00 30.38 214 ILE A O 1
ATOM 738 N N . GLY A 1 115 ? 23.184 31.444 52.422 1.00 27.42 215 GLY A N 1
ATOM 739 C CA . GLY A 1 115 ? 24.251 30.489 52.155 1.00 23.47 215 GLY A CA 1
ATOM 740 C C . GLY A 1 115 ? 24.363 30.195 50.665 1.00 18.55 215 GLY A C 1
ATOM 741 O O . GLY A 1 115 ? 23.453 30.493 49.903 1.00 17.00 215 GLY A O 1
ATOM 742 N N . ALA A 1 116 ? 25.452 29.575 50.247 1.00 19.52 216 ALA A N 1
ATOM 743 C CA . ALA A 1 116 ? 25.663 29.284 48.832 1.00 21.14 216 ALA A CA 1
ATOM 744 C C . ALA A 1 116 ? 24.447 28.716 48.110 1.00 23.92 216 ALA A C 1
ATOM 745 O O . ALA A 1 116 ? 24.155 29.102 46.984 1.00 28.56 216 ALA A O 1
ATOM 747 N N . GLU A 1 117 ? 23.712 27.843 48.783 1.00 24.43 217 GLU A N 1
ATOM 748 C CA . GLU A 1 117 ? 22.520 27.204 48.219 1.00 25.20 217 GLU A CA 1
ATOM 749 C C . GLU A 1 117 ? 21.436 28.182 47.756 1.00 24.31 217 GLU A C 1
ATOM 750 O O . GLU A 1 117 ? 20.771 27.950 46.749 1.00 27.70 217 GLU A O 1
ATOM 756 N N . ASP A 1 118 ? 21.227 29.251 48.515 1.00 21.12 218 ASP A N 1
ATOM 757 C CA . ASP A 1 118 ? 20.218 30.240 48.169 1.00 20.44 218 ASP A CA 1
ATOM 758 C C . ASP A 1 118 ? 20.611 31.019 46.924 1.00 17.83 218 ASP A C 1
ATOM 759 O O . ASP A 1 118 ? 19.758 31.485 46.180 1.00 16.44 218 ASP A O 1
ATOM 764 N N . LEU A 1 119 ? 21.910 31.210 46.756 1.00 13.71 219 LEU A N 1
ATOM 765 C CA . LEU A 1 119 ? 22.449 31.920 45.623 1.00 16.52 219 LEU A CA 1
ATOM 766 C C . LEU A 1 119 ? 22.405 30.988 44.445 1.00 18.60 219 LEU A C 1
ATOM 767 O O . LEU A 1 119 ? 22.005 31.386 43.361 1.00 19.67 219 LEU A O 1
ATOM 772 N N . ARG A 1 120 ? 22.790 29.737 44.674 1.00 22.16 220 ARG A N 1
ATOM 773 C CA . ARG A 1 120 ? 22.796 28.722 43.634 1.00 28.29 220 ARG A CA 1
ATOM 774 C C . ARG A 1 120 ? 21.386 28.526 43.076 1.00 29.78 220 ARG A C 1
ATOM 775 O O . ARG A 1 120 ? 21.225 28.184 41.906 1.00 34.86 220 ARG A O 1
ATOM 783 N N . ALA A 1 121 ? 20.375 28.747 43.915 1.00 26.61 221 ALA A N 1
ATOM 784 C CA . ALA A 1 121 ? 18.968 28.647 43.511 1.00 21.99 221 ALA A CA 1
ATOM 785 C C . ALA A 1 121 ? 18.410 29.994 42.985 1.00 22.01 221 ALA A C 1
ATOM 786 O O . ALA A 1 121 ? 17.237 30.093 42.644 1.00 23.16 221 ALA A O 1
ATOM 788 N N . GLY A 1 122 ? 19.233 31.035 42.987 1.00 22.00 222 GLY A N 1
ATOM 789 C CA . GLY A 1 122 ? 18.819 32.342 42.509 1.00 24.68 222 GLY A CA 1
ATOM 790 C C . GLY A 1 122 ? 17.654 33.023 43.217 1.00 27.15 222 GLY 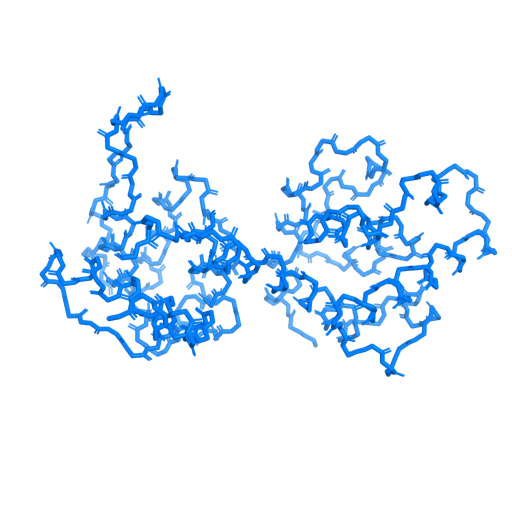A C 1
ATOM 791 O O . GLY A 1 122 ? 16.907 33.745 42.563 1.00 30.65 222 GLY A O 1
ATOM 792 N N . LYS A 1 123 ? 17.520 32.859 44.535 1.00 27.20 223 LYS A N 1
ATOM 793 C CA . LYS A 1 123 ? 16.421 33.470 45.304 1.00 25.71 223 LYS A CA 1
ATOM 794 C C . LYS A 1 123 ? 16.431 35.006 45.219 1.00 21.86 223 LYS A C 1
ATOM 795 O O . LYS A 1 123 ? 17.243 35.671 45.856 1.00 23.71 223 LYS A O 1
ATOM 801 N N . PRO A 1 124 ? 15.467 35.584 44.485 1.00 19.17 224 PRO A N 1
ATOM 802 C CA . PRO A 1 124 ? 15.283 37.014 44.237 1.00 18.94 224 PRO A CA 1
ATOM 803 C C . PRO A 1 124 ? 15.648 38.002 45.329 1.00 20.25 224 PRO A C 1
ATOM 804 O O . PRO A 1 124 ? 16.649 38.692 45.218 1.00 23.97 224 PRO A O 1
ATOM 808 N N . HIS A 1 125 ? 14.835 38.098 46.369 1.00 20.43 225 HIS A N 1
ATOM 809 C CA . HIS A 1 125 ? 15.110 39.027 47.459 1.00 22.07 225 HIS A CA 1
ATOM 810 C C . HIS A 1 125 ? 16.541 38.897 48.007 1.00 20.13 225 HIS A C 1
ATOM 811 O O . HIS A 1 125 ? 17.169 39.888 48.360 1.00 16.97 225 HIS A O 1
ATOM 818 N N . LEU A 1 126 ? 17.058 37.677 48.063 1.00 18.24 226 LEU A N 1
ATOM 819 C CA . LEU A 1 126 ? 18.403 37.459 48.585 1.00 19.16 226 LEU A CA 1
ATOM 820 C C . LEU A 1 126 ? 19.480 37.992 47.664 1.00 16.52 226 LEU A C 1
ATOM 821 O O . LEU A 1 126 ? 20.429 38.642 48.111 1.00 15.91 226 LEU A O 1
ATOM 826 N N . VAL A 1 127 ? 19.343 37.672 46.385 1.00 12.20 227 VAL A N 1
ATOM 827 C CA . VAL A 1 127 ? 20.291 38.112 45.375 1.00 13.47 227 VAL A CA 1
ATOM 828 C C . VAL A 1 127 ? 20.295 39.659 45.265 1.00 12.12 227 VAL A C 1
ATOM 829 O O . VAL A 1 127 ? 21.358 40.288 45.309 1.00 10.51 227 VAL A O 1
ATOM 833 N N . LEU A 1 128 ? 19.107 40.262 45.163 1.00 10.32 228 LEU A N 1
ATOM 834 C CA . LEU A 1 128 ? 18.957 41.718 45.054 1.00 6.08 228 LEU A CA 1
ATOM 835 C C . LEU A 1 128 ? 19.429 42.413 46.329 1.00 8.31 228 LEU A C 1
ATOM 836 O O . LEU A 1 128 ? 19.983 43.511 46.284 1.00 11.89 228 LEU A O 1
ATOM 841 N N . GLY A 1 129 ? 19.245 41.739 47.461 1.00 7.88 229 GLY A N 1
ATOM 842 C CA . GLY A 1 129 ? 19.662 42.277 48.741 1.00 3.53 229 GLY A CA 1
ATOM 843 C C . GLY A 1 129 ? 21.169 42.297 48.849 1.00 6.15 229 GLY A C 1
ATOM 844 O O . GLY A 1 129 ? 21.747 43.282 49.298 1.00 9.82 229 GLY A O 1
ATOM 845 N N . LEU A 1 130 ? 21.824 41.224 48.422 1.00 7.48 230 LEU A N 1
ATOM 846 C CA . LEU A 1 130 ? 23.285 41.156 48.486 1.00 10.04 230 LEU A CA 1
ATOM 847 C C . LEU A 1 130 ? 23.926 42.112 47.485 1.00 9.55 230 LEU A C 1
ATOM 848 O O . LEU A 1 130 ? 24.883 42.820 47.792 1.00 10.49 230 LEU A O 1
ATOM 853 N N . LEU A 1 131 ? 23.398 42.118 46.273 1.00 10.74 231 LEU A N 1
ATOM 854 C CA . LEU A 1 131 ? 23.929 42.973 45.251 1.00 4.44 231 LEU A CA 1
ATOM 855 C C . LEU A 1 131 ? 23.903 44.418 45.673 1.00 3.65 231 LEU A C 1
ATOM 856 O O . LEU A 1 131 ? 24.910 45.104 45.507 1.00 9.92 231 LEU A O 1
ATOM 861 N N . TRP A 1 132 ? 22.807 44.881 46.271 1.00 2.00 232 TRP A N 1
ATOM 862 C CA . TRP A 1 132 ? 22.737 46.285 46.676 1.00 4.14 232 TRP A CA 1
ATOM 863 C C . TRP A 1 132 ? 23.813 46.632 47.664 1.00 4.47 232 TRP A C 1
ATOM 864 O O . TRP A 1 132 ? 24.533 47.611 47.490 1.00 6.31 232 TRP A O 1
ATOM 875 N N . GLN A 1 133 ? 23.974 45.772 48.657 1.00 7.47 233 GLN A N 1
ATOM 876 C CA . GLN A 1 133 ? 24.971 45.968 49.691 1.00 7.10 233 GLN A CA 1
ATOM 877 C C . GLN A 1 133 ? 26.363 46.133 49.136 1.00 7.70 233 GLN A C 1
ATOM 878 O O . GLN A 1 133 ? 27.158 46.902 49.678 1.00 6.63 233 GLN A O 1
ATOM 884 N N . ILE A 1 134 ? 26.678 45.413 48.065 1.00 8.62 234 ILE A N 1
ATOM 885 C CA . ILE A 1 134 ? 28.011 45.519 47.484 1.00 4.83 234 ILE A CA 1
ATOM 886 C C . ILE A 1 134 ? 28.123 46.799 46.674 1.00 8.11 234 ILE A C 1
ATOM 887 O O . ILE A 1 134 ? 29.162 47.488 46.684 1.00 7.03 234 ILE A O 1
ATOM 892 N N . ILE A 1 135 ? 27.027 47.147 46.016 1.00 5.75 235 ILE A N 1
ATOM 893 C CA . ILE A 1 135 ? 27.013 48.323 45.151 1.00 8.43 235 ILE A CA 1
ATOM 894 C C . ILE A 1 135 ? 27.094 49.604 45.967 1.00 6.63 235 ILE A C 1
ATOM 895 O O . ILE A 1 135 ? 27.901 50.469 45.678 1.00 11.60 235 ILE A O 1
ATOM 900 N N . LYS A 1 136 ? 26.288 49.682 47.017 1.00 6.78 236 LYS A N 1
ATOM 901 C CA . LYS A 1 136 ? 26.261 50.818 47.903 1.00 2.95 236 LYS A CA 1
ATOM 902 C C . LYS A 1 136 ? 27.678 51.017 48.434 1.00 9.55 236 LYS A C 1
ATOM 903 O O . LYS A 1 136 ? 28.233 52.099 48.287 1.00 10.49 236 LYS A O 1
ATOM 909 N N . ILE A 1 137 ? 28.299 49.953 48.951 1.00 10.56 237 ILE A N 1
ATOM 910 C CA . ILE A 1 137 ? 29.658 50.030 49.484 1.00 11.28 237 ILE A CA 1
ATOM 911 C C . ILE A 1 137 ? 30.617 50.724 48.535 1.00 14.82 237 ILE A C 1
ATOM 912 O O . ILE A 1 137 ? 31.366 51.614 48.952 1.00 22.66 237 ILE A O 1
ATOM 917 N N . GLY A 1 138 ? 30.578 50.349 47.263 1.00 19.84 238 GLY A N 1
ATOM 918 C CA . GLY A 1 138 ? 31.468 50.948 46.275 1.00 15.18 238 GLY A CA 1
ATOM 919 C C . GLY A 1 138 ? 31.057 52.355 45.886 1.00 16.53 238 GLY A C 1
ATOM 920 O O . GLY A 1 138 ? 31.895 53.142 45.467 1.00 19.25 238 GLY A O 1
ATOM 921 N N . LEU A 1 139 ? 29.765 52.658 45.984 1.00 14.80 239 LEU A N 1
ATOM 922 C CA . LEU A 1 139 ? 29.246 53.979 45.659 1.00 13.67 239 LEU A CA 1
ATOM 923 C C . LEU A 1 139 ? 29.697 54.985 46.711 1.00 16.24 239 LEU A C 1
ATOM 924 O O . LEU A 1 139 ? 30.243 56.039 46.374 1.00 18.99 239 LEU A O 1
ATOM 929 N N . PHE A 1 140 ? 29.450 54.642 47.981 1.00 16.82 240 PHE A N 1
ATOM 930 C CA . PHE A 1 140 ? 29.805 55.446 49.162 1.00 15.54 240 PHE A CA 1
ATOM 931 C C . PHE A 1 140 ? 31.294 55.558 49.410 1.00 19.06 240 PHE A C 1
ATOM 932 O O . PHE A 1 140 ? 31.766 56.566 49.925 1.00 18.94 240 PHE A O 1
ATOM 940 N N . ALA A 1 141 ? 32.022 54.495 49.102 1.00 25.49 241 ALA A N 1
ATOM 941 C CA . ALA A 1 141 ? 33.466 54.477 49.280 1.00 29.02 241 ALA A CA 1
ATOM 942 C C . ALA A 1 141 ? 34.119 55.692 48.640 1.00 29.91 241 ALA A C 1
ATOM 943 O O . ALA A 1 141 ? 34.838 56.416 49.320 1.00 35.86 241 ALA A O 1
ATOM 945 N N . ASP A 1 142 ? 33.849 55.926 47.351 1.00 28.99 242 ASP A N 1
ATOM 946 C CA . ASP A 1 142 ? 34.423 57.054 46.600 1.00 25.66 242 ASP A CA 1
ATOM 947 C C . ASP A 1 142 ? 34.158 58.389 47.278 1.00 26.62 242 ASP A C 1
ATOM 948 O O . ASP A 1 142 ? 35.031 59.241 47.316 1.00 28.75 242 ASP A O 1
ATOM 953 N N . ILE A 1 143 ? 32.967 58.559 47.839 1.00 27.10 243 ILE A N 1
ATOM 954 C CA . ILE A 1 143 ? 32.625 59.796 48.536 1.00 29.08 243 ILE A CA 1
ATOM 955 C C . ILE A 1 143 ? 33.507 59.941 49.778 1.00 32.13 243 ILE A C 1
ATOM 956 O O . ILE A 1 143 ? 33.820 61.044 50.212 1.00 29.02 243 ILE A O 1
ATOM 961 N N . GLU A 1 144 ? 33.881 58.798 50.348 1.00 38.93 244 GLU A N 1
ATOM 962 C CA . GLU A 1 144 ? 34.705 58.735 51.551 1.00 41.00 244 GLU A CA 1
ATOM 963 C C . GLU A 1 144 ? 36.159 58.911 51.201 1.00 41.66 244 GLU A C 1
ATOM 964 O O . GLU A 1 144 ? 36.746 59.942 51.486 1.00 43.09 244 GLU A O 1
ATOM 970 N N . LEU A 1 145 ? 36.739 57.868 50.617 1.00 45.24 245 LEU A N 1
ATOM 971 C CA . LEU A 1 145 ? 38.140 57.856 50.228 1.00 48.33 245 LEU A CA 1
ATOM 972 C C . LEU A 1 145 ? 38.380 58.753 49.009 1.00 51.67 245 LEU A C 1
ATOM 973 O O . LEU A 1 145 ? 38.918 58.308 47.987 1.00 54.84 245 LEU A O 1
ATOM 975 N N . SER A 1 146 ? 37.960 60.012 49.126 1.00 54.89 246 SER A N 1
ATOM 976 C CA . SER A 1 146 ? 38.120 61.007 48.072 1.00 57.78 246 SER A CA 1
ATOM 977 C C . SER A 1 146 ? 37.477 62.350 48.437 1.00 58.66 246 SER A C 1
ATOM 978 O O . SER A 1 146 ? 36.247 62.477 48.510 1.00 56.05 246 SER A O 1
ATOM 980 N N . ARG A 1 147 ? 38.335 63.343 48.665 1.00 60.40 247 ARG A N 1
ATOM 981 C CA . ARG A 1 147 ? 37.920 64.703 49.015 1.00 63.99 247 ARG A CA 1
ATOM 982 C C . ARG A 1 147 ? 39.149 65.542 49.394 1.00 64.10 247 ARG A C 1
ATOM 983 O O . ARG A 1 147 ? 39.951 65.897 48.526 1.00 63.53 247 ARG A O 1
ATOM 985 N N . ASN A 1 148 ? 39.318 65.799 50.692 1.00 65.33 248 ASN A N 1
ATOM 986 C CA . ASN A 1 148 ? 40.427 66.598 51.227 1.00 64.16 248 ASN A CA 1
ATOM 987 C C . ASN A 1 148 ? 40.380 68.000 50.624 1.00 63.21 248 ASN A C 1
ATOM 988 O O . ASN A 1 148 ? 39.667 68.872 51.125 1.00 59.76 248 ASN A O 1
ATOM 990 N N . GLU A 1 149 ? 41.102 68.203 49.527 1.00 63.56 249 GLU A N 1
ATOM 991 C CA . GLU A 1 149 ? 41.100 69.496 48.864 1.00 64.40 249 GLU A CA 1
ATOM 992 C C . GLU A 1 149 ? 39.661 69.727 48.424 1.00 64.67 249 GLU A C 1
ATOM 993 O O . GLU A 1 149 ? 39.190 70.859 48.369 1.00 64.85 249 GLU A O 1
ATOM 995 N N . ALA A 1 150 ? 38.980 68.635 48.090 1.00 63.80 250 ALA A N 1
ATOM 996 C CA . ALA A 1 150 ? 37.589 68.698 47.686 1.00 63.59 250 ALA A CA 1
ATOM 997 C C . ALA A 1 150 ? 36.756 68.732 48.973 1.00 63.61 250 ALA A C 1
ATOM 998 O O . ALA A 1 150 ? 36.493 67.694 49.601 1.00 64.04 250 ALA A O 1
ATOM 1000 N N . LEU A 1 151 ? 36.443 69.952 49.401 1.00 63.56 251 LEU A N 1
ATOM 1001 C CA . LEU A 1 151 ? 35.668 70.212 50.603 1.00 61.19 251 LEU A CA 1
ATOM 1002 C C . LEU A 1 151 ? 35.334 71.702 50.635 1.00 62.18 251 LEU A C 1
ATOM 1003 O O . LEU A 1 151 ? 36.258 72.533 50.819 1.00 58.07 251 LEU A O 1
ATOM 1005 N N . THR A 1 160 ? 35.332 73.590 59.598 1.00 57.88 260 THR A N 1
ATOM 1006 C CA . THR A 1 160 ? 36.370 72.586 59.998 1.00 57.38 260 THR A CA 1
ATOM 1007 C C . THR A 1 160 ? 36.262 71.302 59.173 1.00 55.48 260 THR A C 1
ATOM 1008 O O . THR A 1 160 ? 35.328 70.526 59.362 1.00 53.27 260 THR A O 1
ATOM 1010 N N . LEU A 1 161 ? 37.231 71.064 58.289 1.00 55.11 261 LEU A N 1
ATOM 1011 C CA . LEU A 1 161 ? 37.228 69.863 57.451 1.00 56.49 261 LEU A CA 1
ATOM 1012 C C . LEU A 1 161 ? 37.126 68.582 58.285 1.00 57.11 261 LEU A C 1
ATOM 1013 O O . LEU A 1 161 ? 36.521 67.598 57.854 1.00 59.16 261 LEU A O 1
ATOM 1015 N N . GLU A 1 162 ? 37.705 68.606 59.484 1.00 57.08 262 GLU A N 1
ATOM 1016 C CA . GLU A 1 162 ? 37.647 67.463 60.390 1.00 55.46 262 GLU A CA 1
ATOM 1017 C C . GLU A 1 162 ? 36.182 67.157 60.702 1.00 55.65 262 GLU A C 1
ATOM 1018 O O . GLU A 1 162 ? 35.773 66.001 60.735 1.00 55.34 262 GLU A O 1
ATOM 1020 N N . GLU A 1 163 ? 35.386 68.206 60.889 1.00 55.12 263 GLU A N 1
ATOM 1021 C CA . GLU A 1 163 ? 33.969 68.047 61.189 1.00 55.08 263 GLU A CA 1
ATOM 1022 C C . GLU A 1 163 ? 33.194 67.552 59.965 1.00 55.33 263 GLU A C 1
ATOM 1023 O O . GLU A 1 163 ? 32.300 66.711 60.100 1.00 58.41 263 GLU A O 1
ATOM 1025 N N . LEU A 1 164 ? 33.533 68.068 58.781 1.00 52.59 264 LEU A N 1
ATOM 1026 C CA . LEU A 1 164 ? 32.867 67.657 57.543 1.00 48.51 264 LEU A CA 1
ATOM 1027 C C . LEU A 1 164 ? 33.207 66.198 57.350 1.00 47.14 264 LEU A C 1
ATOM 1028 O O . LEU A 1 164 ? 32.416 65.435 56.807 1.00 45.34 264 LEU A O 1
ATOM 1030 N N . MET A 1 165 ? 34.380 65.811 57.838 1.00 45.86 265 MET A N 1
ATOM 1031 C CA . MET A 1 165 ? 34.824 64.432 57.739 1.00 49.16 265 MET A CA 1
ATOM 1032 C C . MET A 1 165 ? 33.949 63.502 58.599 1.00 48.88 265 MET A C 1
ATOM 1033 O O . MET A 1 165 ? 33.726 62.347 58.243 1.00 49.33 265 MET A O 1
ATOM 1035 N N . LYS A 1 166 ? 33.419 64.023 59.704 1.00 49.93 266 LYS A N 1
ATOM 1036 C CA . LYS A 1 166 ? 32.567 63.244 60.607 1.00 48.94 266 LYS A CA 1
ATOM 1037 C C . LYS A 1 166 ? 31.137 63.176 60.083 1.00 49.37 266 LYS A C 1
ATOM 1038 O O . LYS A 1 166 ? 30.225 62.753 60.797 1.00 51.22 266 LYS A O 1
ATOM 1040 N N . LEU A 1 167 ? 30.958 63.582 58.831 1.00 48.29 267 LEU A N 1
ATOM 1041 C CA . LEU A 1 167 ? 29.660 63.612 58.169 1.00 45.76 267 LEU A CA 1
ATOM 1042 C C . LEU A 1 167 ? 29.477 62.350 57.314 1.00 43.49 267 LEU A C 1
ATOM 1043 O O . LEU A 1 167 ? 30.361 61.987 56.512 1.00 42.60 267 LEU A O 1
ATOM 1048 N N . SER A 1 168 ? 28.323 61.699 57.480 1.00 38.77 268 SER A N 1
ATOM 1049 C CA . SER A 1 168 ? 27.998 60.470 56.749 1.00 33.80 268 SER A CA 1
ATOM 1050 C C . SER A 1 168 ? 27.916 60.703 55.229 1.00 31.28 268 SER A C 1
ATOM 1051 O O . SER A 1 168 ? 27.552 61.798 54.799 1.00 31.60 268 SER A O 1
ATOM 1054 N N . PRO A 1 169 ? 28.187 59.658 54.405 1.00 29.81 269 PRO A N 1
ATOM 1055 C CA . PRO A 1 169 ? 28.149 59.735 52.938 1.00 25.63 269 PRO A CA 1
ATOM 1056 C C . PRO A 1 169 ? 26.878 60.402 52.436 1.00 24.32 269 PRO A C 1
ATOM 1057 O O . PRO A 1 169 ? 26.937 61.318 51.626 1.00 24.18 269 PRO A O 1
ATOM 1061 N N . GLU A 1 170 ? 25.733 59.957 52.945 1.00 23.10 270 GLU A N 1
ATOM 1062 C CA . GLU A 1 170 ? 24.443 60.517 52.550 1.00 23.94 270 GLU A CA 1
ATOM 1063 C C . GLU A 1 170 ? 24.265 61.987 52.902 1.00 24.16 270 GLU A C 1
ATOM 1064 O O . GLU A 1 170 ? 23.732 62.747 52.100 1.00 27.05 270 GLU A O 1
ATOM 1070 N N . GLU A 1 171 ? 24.673 62.403 54.094 1.00 22.90 271 GLU A N 1
ATOM 1071 C CA . GLU A 1 171 ? 24.528 63.811 54.442 1.00 22.31 271 GLU A CA 1
ATOM 1072 C C . GLU A 1 171 ? 25.522 64.641 53.628 1.00 21.31 271 GLU A C 1
ATOM 1073 O O . GLU A 1 171 ? 25.176 65.664 53.038 1.00 23.75 271 GLU A O 1
ATOM 1079 N N . LEU A 1 172 ? 26.728 64.124 53.485 1.00 16.77 272 LEU A N 1
ATOM 1080 C CA . LEU A 1 172 ? 27.757 64.800 52.729 1.00 14.47 272 LEU A CA 1
ATOM 1081 C C . LEU A 1 172 ? 27.332 65.022 51.285 1.00 13.29 272 LEU A C 1
ATOM 1082 O O . LEU A 1 172 ? 27.721 65.993 50.666 1.00 17.89 272 LEU A O 1
ATOM 1087 N N . LEU A 1 173 ? 26.467 64.151 50.787 1.00 14.16 273 LEU A N 1
ATOM 1088 C CA . LEU A 1 173 ? 25.955 64.196 49.418 1.00 13.38 273 LEU A CA 1
ATOM 1089 C C . LEU A 1 173 ? 24.881 65.256 49.279 1.00 16.21 273 LEU A C 1
ATOM 1090 O O . LEU A 1 173 ? 24.742 65.880 48.232 1.00 21.41 273 LEU A O 1
ATOM 1095 N N . LEU A 1 174 ? 24.093 65.440 50.329 1.00 16.44 274 LEU A N 1
ATOM 1096 C CA . LEU A 1 174 ? 23.029 66.427 50.300 1.00 15.67 274 LEU A CA 1
ATOM 1097 C C . LEU A 1 174 ? 23.678 67.792 50.431 1.00 17.95 274 LEU A C 1
ATOM 1098 O O . LEU A 1 174 ? 23.179 68.792 49.904 1.00 17.47 274 LEU A O 1
ATOM 1103 N N . ARG A 1 175 ? 24.813 67.818 51.123 1.00 17.86 275 ARG A N 1
ATOM 1104 C CA . ARG A 1 175 ? 25.568 69.044 51.300 1.00 16.55 275 ARG A CA 1
ATOM 1105 C C . ARG A 1 175 ? 26.153 69.423 49.947 1.00 16.34 275 ARG A C 1
ATOM 1106 O O . ARG A 1 175 ? 26.072 70.573 49.532 1.00 14.79 275 ARG A O 1
ATOM 1114 N N . TRP A 1 176 ? 26.689 68.429 49.247 1.00 16.08 276 TRP A N 1
ATOM 1115 C CA . TRP A 1 176 ? 27.289 68.595 47.927 1.00 16.10 276 TRP A CA 1
ATOM 1116 C C . TRP A 1 176 ? 26.271 69.023 46.841 1.00 18.29 276 TRP A C 1
ATOM 1117 O O . TRP A 1 176 ? 26.582 69.836 45.951 1.00 18.73 276 TRP A O 1
ATOM 1128 N N . ALA A 1 177 ? 25.070 68.452 46.912 1.00 17.11 277 ALA A N 1
ATOM 1129 C CA . ALA A 1 177 ? 24.007 68.739 45.962 1.00 14.64 277 ALA A CA 1
ATOM 1130 C C . ALA A 1 177 ? 23.482 70.143 46.172 1.00 16.54 277 ALA A C 1
ATOM 1131 O O . ALA A 1 177 ? 23.401 70.938 45.230 1.00 22.18 277 ALA A O 1
ATOM 1133 N N . ASN A 1 178 ? 23.120 70.443 47.414 1.00 16.43 278 ASN A N 1
ATOM 1134 C CA . ASN A 1 178 ? 22.605 71.751 47.772 1.00 14.72 278 ASN A CA 1
ATOM 1135 C C . ASN A 1 178 ? 23.575 72.881 47.425 1.00 14.32 278 ASN A C 1
ATOM 1136 O O . ASN A 1 178 ? 23.155 73.965 47.038 1.00 12.71 278 ASN A O 1
ATOM 1141 N N . PHE A 1 179 ? 24.870 72.594 47.510 1.00 14.77 279 PHE A N 1
ATOM 1142 C CA . PHE A 1 179 ? 25.925 73.547 47.174 1.00 15.88 279 PHE A CA 1
ATOM 1143 C C . PHE A 1 179 ? 25.732 74.020 45.737 1.00 21.51 279 PHE A C 1
ATOM 1144 O O . PHE A 1 179 ? 25.599 75.219 45.476 1.00 27.24 279 PHE A O 1
ATOM 1152 N N . HIS A 1 180 ? 25.715 73.063 44.811 1.00 20.04 280 HIS A N 1
ATOM 1153 C CA . HIS A 1 180 ? 25.521 73.344 43.396 1.00 18.76 280 HIS A CA 1
ATOM 1154 C C . HIS A 1 180 ? 24.133 73.903 43.123 1.00 19.42 280 HIS A C 1
ATOM 1155 O O . HIS A 1 180 ? 23.939 74.706 42.185 1.00 14.62 280 HIS A O 1
ATOM 1162 N N . LEU A 1 181 ? 23.172 73.432 43.919 1.00 18.64 281 LEU A N 1
ATOM 1163 C CA . LEU A 1 181 ? 21.784 73.844 43.801 1.00 21.23 281 LEU A CA 1
ATOM 1164 C C . LEU A 1 181 ? 21.608 75.341 44.002 1.00 26.74 281 LEU A C 1
ATOM 1165 O O . LEU A 1 181 ? 20.846 75.979 43.268 1.00 29.42 281 LEU A O 1
ATOM 1170 N N . GLU A 1 182 ? 22.330 75.907 44.972 1.00 30.22 282 GLU A N 1
ATOM 1171 C CA . GLU A 1 182 ? 22.249 77.340 45.236 1.00 29.51 282 GLU A CA 1
ATOM 1172 C C . GLU A 1 182 ? 23.132 78.123 44.272 1.00 26.09 282 GLU A C 1
ATOM 1173 O O . GLU A 1 182 ? 22.786 79.230 43.893 1.00 30.42 282 GLU A O 1
ATOM 1179 N N . ASN A 1 183 ? 24.255 77.562 43.850 1.00 20.30 283 ASN A N 1
ATOM 1180 C CA . ASN A 1 183 ? 25.077 78.254 42.867 1.00 19.44 283 ASN A CA 1
ATOM 1181 C C . ASN A 1 183 ? 24.321 78.444 41.545 1.00 22.46 283 ASN A C 1
ATOM 1182 O O . ASN A 1 183 ? 24.762 79.180 40.664 1.00 24.92 283 ASN A O 1
ATOM 1187 N N . SER A 1 184 ? 23.202 77.750 41.378 1.00 20.78 284 SER A N 1
ATOM 1188 C CA . SER A 1 184 ? 22.432 77.898 40.159 1.00 19.99 284 SER A CA 1
ATOM 1189 C C . SER A 1 184 ? 21.141 78.645 40.422 1.00 20.18 284 SER A C 1
ATOM 1190 O O . SER A 1 184 ? 20.312 78.815 39.523 1.00 21.31 284 SER A O 1
ATOM 1193 N N . GLY A 1 185 ? 20.978 79.101 41.661 1.00 19.50 285 GLY A N 1
ATOM 1194 C CA . GLY A 1 185 ? 19.788 79.841 42.031 1.00 16.69 285 GLY A CA 1
ATOM 1195 C C . GLY A 1 185 ? 18.530 79.024 42.193 1.00 18.13 285 GLY A C 1
ATOM 1196 O O . GLY A 1 185 ? 17.419 79.555 42.196 1.00 20.31 285 GLY A O 1
ATOM 1197 N N . TRP A 1 186 ? 18.684 77.722 42.340 1.00 21.08 286 TRP A N 1
ATOM 1198 C CA . TRP A 1 186 ? 17.519 76.890 42.518 1.00 20.75 286 TRP A CA 1
ATOM 1199 C C . TRP A 1 186 ? 17.395 76.629 44.013 1.00 25.33 286 TRP A C 1
ATOM 1200 O O . TRP A 1 186 ? 18.367 76.793 44.765 1.00 28.69 286 TRP A O 1
ATOM 1211 N N . GLN A 1 187 ? 16.205 76.270 44.472 1.00 27.51 287 GLN A N 1
ATOM 1212 C CA . GLN A 1 187 ? 16.055 76.003 45.884 1.00 30.37 287 GLN A CA 1
ATOM 1213 C C . GLN A 1 187 ? 16.756 74.693 46.235 1.00 31.73 287 GLN A C 1
ATOM 1214 O O . GLN A 1 187 ? 16.949 73.816 45.377 1.00 29.98 287 GLN A O 1
ATOM 1220 N N . LYS A 1 188 ? 17.115 74.582 47.512 1.00 31.18 288 LYS A N 1
ATOM 1221 C CA . LYS A 1 188 ? 17.763 73.410 48.067 1.00 27.86 288 LYS A CA 1
ATOM 1222 C C . LYS A 1 188 ? 16.772 72.255 48.232 1.00 24.66 288 LYS A C 1
ATOM 1223 O O . LYS A 1 188 ? 15.554 72.414 48.078 1.00 23.90 288 LYS A O 1
ATOM 1229 N N . ILE A 1 189 ? 17.320 71.090 48.553 1.00 22.01 289 ILE A N 1
ATOM 1230 C CA . ILE A 1 189 ? 16.542 69.889 48.781 1.00 16.51 289 ILE A CA 1
ATOM 1231 C C . ILE A 1 189 ? 16.989 69.307 50.118 1.00 14.96 289 ILE A C 1
ATOM 1232 O O . ILE A 1 189 ? 18.111 69.529 50.594 1.00 10.62 289 ILE A O 1
ATOM 1237 N N . ASN A 1 190 ? 16.103 68.518 50.688 1.00 15.44 290 ASN A N 1
ATOM 1238 C CA . ASN A 1 190 ? 16.339 67.893 51.968 1.00 21.51 290 ASN A CA 1
ATOM 1239 C C . ASN A 1 190 ? 16.444 66.399 51.827 1.00 18.88 290 ASN A C 1
ATOM 1240 O O . ASN A 1 190 ? 16.815 65.707 52.768 1.00 22.42 290 ASN A O 1
ATOM 1245 N N . ASN A 1 191 ? 16.111 65.902 50.649 1.00 16.64 291 ASN A N 1
ATOM 1246 C CA . ASN A 1 191 ? 16.127 64.478 50.411 1.00 12.23 291 ASN A CA 1
ATOM 1247 C C . ASN A 1 191 ? 16.197 64.132 48.922 1.00 12.04 291 ASN A C 1
ATOM 1248 O O . ASN A 1 191 ? 16.054 65.005 48.069 1.00 13.70 291 ASN A O 1
ATOM 1253 N N . PHE A 1 192 ? 16.436 62.852 48.641 1.00 12.07 292 PHE A N 1
ATOM 1254 C CA . PHE A 1 192 ? 16.529 62.330 47.285 1.00 10.49 292 PHE A CA 1
ATOM 1255 C C . PHE A 1 192 ? 15.387 61.381 46.979 1.00 9.06 292 PHE A C 1
ATOM 1256 O O . PHE A 1 192 ? 15.600 60.244 46.580 1.00 13.05 292 PHE A O 1
ATOM 1264 N N . SER A 1 193 ? 14.168 61.821 47.222 1.00 8.78 293 SER A N 1
ATOM 1265 C CA . SER A 1 193 ? 13.027 61.000 46.911 1.00 9.02 293 SER A CA 1
ATOM 1266 C C . SER A 1 193 ? 11.870 61.922 46.595 1.00 11.35 293 SER A C 1
ATOM 1267 O O . SER A 1 193 ? 11.586 62.174 45.425 1.00 14.47 293 SER A O 1
ATOM 1270 N N . ALA A 1 194 ? 11.283 62.518 47.627 1.00 9.77 294 ALA A N 1
ATOM 1271 C CA . ALA A 1 194 ? 10.146 63.405 47.452 1.00 11.26 294 ALA A CA 1
ATOM 1272 C C . ALA A 1 194 ? 10.562 64.697 46.802 1.00 11.86 294 ALA A C 1
ATOM 1273 O O . ALA A 1 194 ? 9.852 65.233 45.961 1.00 16.24 294 ALA A O 1
ATOM 1275 N N . ASP A 1 195 ? 11.742 65.171 47.160 1.00 12.72 295 ASP A N 1
ATOM 1276 C CA . ASP A 1 195 ? 12.228 66.436 46.649 1.00 14.01 295 ASP A CA 1
ATOM 1277 C C . ASP A 1 195 ? 12.694 66.457 45.209 1.00 13.33 295 ASP A C 1
ATOM 1278 O O . ASP A 1 195 ? 12.719 67.526 44.602 1.00 18.68 295 ASP A O 1
ATOM 1283 N N . ILE A 1 196 ? 13.014 65.294 44.651 1.00 12.44 296 ILE A N 1
ATOM 1284 C CA . ILE A 1 196 ? 13.553 65.213 43.294 1.00 8.89 296 ILE A CA 1
ATOM 1285 C C . ILE A 1 196 ? 12.602 64.711 42.209 1.00 11.83 296 ILE A C 1
ATOM 1286 O O . ILE A 1 196 ? 12.922 64.758 41.021 1.00 19.14 296 ILE A O 1
ATOM 1291 N N . LYS A 1 197 ? 11.401 64.335 42.612 1.00 9.75 297 LYS A N 1
ATOM 1292 C CA . LYS A 1 197 ? 10.398 63.800 41.712 1.00 7.62 297 LYS A CA 1
ATOM 1293 C C . LYS A 1 197 ? 10.039 64.543 40.425 1.00 12.41 297 LYS A C 1
ATOM 1294 O O . LYS A 1 197 ? 9.433 63.961 39.525 1.00 13.77 297 LYS A O 1
ATOM 1300 N N . ASP A 1 198 ? 10.281 65.840 40.359 1.00 11.79 298 ASP A N 1
ATOM 1301 C CA . ASP A 1 198 ? 9.918 66.535 39.143 1.00 10.47 298 ASP A CA 1
ATOM 1302 C C . ASP A 1 198 ? 11.098 66.855 38.236 1.00 9.79 298 ASP A C 1
ATOM 1303 O O . ASP A 1 198 ? 10.933 67.556 37.246 1.00 11.29 298 ASP A O 1
ATOM 1308 N N . SER A 1 199 ? 12.290 66.404 38.623 1.00 10.29 299 SER A N 1
ATOM 1309 C CA . SER A 1 199 ? 13.533 66.579 37.847 1.00 10.20 299 SER A CA 1
ATOM 1310 C C . SER A 1 199 ? 14.187 67.951 37.806 1.00 8.06 299 SER A C 1
ATOM 1311 O O . SER A 1 199 ? 15.360 68.059 37.452 1.00 7.76 299 SER A O 1
ATOM 1314 N N . LYS A 1 200 ? 13.470 68.984 38.234 1.00 7.11 300 LYS A N 1
ATOM 1315 C CA . LYS A 1 200 ? 14.027 70.328 38.227 1.00 7.88 300 LYS A CA 1
ATOM 1316 C C . LYS A 1 200 ? 15.333 70.486 38.995 1.00 8.24 300 LYS A C 1
ATOM 1317 O O . LYS A 1 200 ? 16.230 71.203 38.560 1.00 8.73 300 LYS A O 1
ATOM 1323 N N . ALA A 1 201 ? 15.472 69.771 40.103 1.00 8.83 301 ALA A N 1
ATOM 1324 C CA . ALA A 1 201 ? 16.694 69.855 40.887 1.00 9.44 301 ALA A CA 1
ATOM 1325 C C . ALA A 1 201 ? 17.804 69.107 40.156 1.00 10.14 301 ALA A C 1
ATOM 1326 O O . ALA A 1 201 ? 18.912 69.631 40.004 1.00 15.77 301 ALA A O 1
ATOM 1328 N N . TYR A 1 202 ? 17.509 67.887 39.705 1.00 5.96 302 TYR A N 1
ATOM 1329 C CA . TYR A 1 202 ? 18.484 67.074 38.984 1.00 5.57 302 TYR A CA 1
ATOM 1330 C C . TYR A 1 202 ? 19.036 67.822 37.755 1.00 7.48 302 TYR A C 1
ATOM 1331 O O . TYR A 1 202 ? 20.232 67.762 37.466 1.00 6.40 302 TYR A O 1
ATOM 1340 N N . PHE A 1 203 ? 18.162 68.536 37.047 1.00 8.07 303 PHE A N 1
ATOM 1341 C CA . PHE A 1 203 ? 18.561 69.320 35.878 1.00 10.74 303 PHE A CA 1
ATOM 1342 C C . PHE A 1 203 ? 19.638 70.373 36.171 1.00 12.23 303 PHE A C 1
ATOM 1343 O O . PHE A 1 203 ? 20.628 70.465 35.446 1.00 16.34 303 PHE A O 1
ATOM 1351 N N . HIS A 1 204 ? 19.463 71.163 37.233 1.00 14.14 304 HIS A N 1
ATOM 1352 C CA . HIS A 1 204 ? 20.451 72.194 37.582 1.00 12.57 304 HIS A CA 1
ATOM 1353 C C . HIS A 1 204 ? 21.707 71.549 38.092 1.00 13.35 304 HIS A C 1
ATOM 1354 O O . HIS A 1 204 ? 22.813 72.071 37.894 1.00 16.60 304 HIS A O 1
ATOM 1361 N N . LEU A 1 205 ? 21.536 70.374 38.690 1.00 9.93 305 LEU A N 1
ATOM 1362 C CA . LEU A 1 205 ? 22.652 69.604 39.237 1.00 11.25 305 LEU A CA 1
ATOM 1363 C C . LEU A 1 205 ? 23.562 69.181 38.094 1.00 11.11 305 LEU A C 1
ATOM 1364 O O . LEU A 1 205 ? 24.763 69.459 38.120 1.00 14.06 305 LEU A O 1
ATOM 1369 N N . LEU A 1 206 ? 22.982 68.522 37.084 1.00 8.30 306 LEU A N 1
ATOM 1370 C CA . LEU A 1 206 ? 23.749 68.054 35.929 1.00 5.71 306 LEU A CA 1
ATOM 1371 C C . LEU A 1 206 ? 24.420 69.245 35.322 1.00 6.99 306 LEU A C 1
ATOM 1372 O O . LEU A 1 206 ? 25.622 69.239 35.092 1.00 8.16 306 LEU A O 1
ATOM 1377 N N . ASN A 1 207 ? 23.642 70.306 35.171 1.00 10.20 307 ASN A N 1
ATOM 1378 C CA . ASN A 1 207 ? 24.123 71.533 34.594 1.00 11.70 307 ASN A CA 1
ATOM 1379 C C . ASN A 1 207 ? 25.353 72.079 35.281 1.00 16.15 307 ASN A C 1
ATOM 1380 O O . ASN A 1 207 ? 26.278 72.539 34.613 1.00 21.74 307 ASN A O 1
ATOM 1385 N N . GLN A 1 208 ? 25.393 72.017 36.607 1.00 14.94 308 GLN A N 1
ATOM 1386 C CA . GLN A 1 208 ? 26.558 72.528 37.325 1.00 11.99 308 GLN A CA 1
ATOM 1387 C C . GLN A 1 208 ? 27.688 71.520 37.374 1.00 13.53 308 GLN A C 1
ATOM 1388 O O . GLN A 1 208 ? 28.848 71.894 37.451 1.00 18.09 308 GLN A O 1
ATOM 1394 N N . ILE A 1 209 ? 27.344 70.241 37.324 1.00 16.27 309 ILE A N 1
ATOM 1395 C CA . ILE A 1 209 ? 28.310 69.147 37.418 1.00 20.96 309 ILE A CA 1
ATOM 1396 C C . ILE A 1 209 ? 29.058 68.766 36.147 1.00 21.38 309 ILE A C 1
ATOM 1397 O O . ILE A 1 209 ? 30.072 68.067 36.210 1.00 21.61 309 ILE A O 1
ATOM 1402 N N . ALA A 1 210 ? 28.549 69.213 35.006 1.00 18.65 310 ALA A N 1
ATOM 1403 C CA . ALA A 1 210 ? 29.142 68.906 33.707 1.00 19.69 310 ALA A CA 1
ATOM 1404 C C . ALA A 1 210 ? 30.553 69.453 33.505 1.00 18.51 310 ALA A C 1
ATOM 1405 O O . ALA A 1 210 ? 30.904 70.490 34.049 1.00 20.93 310 ALA A O 1
ATOM 1407 N N . PRO A 1 211 ? 31.396 68.726 32.754 1.00 17.60 311 PRO A N 1
ATOM 1408 C CA . PRO A 1 211 ? 32.771 69.142 32.477 1.00 18.00 311 PRO A CA 1
ATOM 1409 C C . PRO A 1 211 ? 32.812 70.544 31.879 1.00 19.94 311 PRO A C 1
ATOM 1410 O O . PRO A 1 211 ? 31.991 70.888 31.040 1.00 21.70 311 PRO A O 1
ATOM 1414 N N . LYS A 1 212 ? 33.773 71.347 32.316 1.00 24.31 312 LYS A N 1
ATOM 1415 C CA . LYS A 1 212 ? 33.908 72.704 31.827 1.00 28.22 312 LYS A CA 1
ATOM 1416 C C . LYS A 1 212 ? 35.113 72.879 30.902 1.00 32.59 312 LYS A C 1
ATOM 1417 O O . LYS A 1 212 ? 35.377 73.977 30.420 1.00 31.66 312 LYS A O 1
ATOM 1423 N N . GLY A 1 213 ? 35.817 71.777 30.642 1.00 39.95 313 GLY A N 1
ATOM 1424 C CA . GLY A 1 213 ? 36.967 71.801 29.756 1.00 46.04 313 GLY A CA 1
ATOM 1425 C C . GLY A 1 213 ? 38.314 72.036 30.410 1.00 52.61 313 GLY A C 1
ATOM 1426 O O . GLY A 1 213 ? 39.364 71.764 29.817 1.00 53.24 313 GLY A O 1
ATOM 1427 N N . GLN A 1 214 ? 38.291 72.516 31.648 1.00 57.32 314 GLN A N 1
ATOM 1428 C CA . GLN A 1 214 ? 39.515 72.805 32.390 1.00 59.59 314 GLN A CA 1
ATOM 1429 C C . GLN A 1 214 ? 40.062 71.604 33.175 1.00 60.70 314 GLN A C 1
ATOM 1430 O O . GLN A 1 214 ? 39.569 71.286 34.264 1.00 60.31 314 GLN A O 1
ATOM 1436 N N . LYS A 1 215 ? 41.054 70.926 32.604 1.00 61.75 315 LYS A N 1
ATOM 1437 C CA . LYS A 1 215 ? 41.700 69.787 33.256 1.00 63.21 315 LYS A CA 1
ATOM 1438 C C . LYS A 1 215 ? 42.827 69.229 32.387 1.00 64.45 315 LYS A C 1
ATOM 1439 O O . LYS A 1 215 ? 43.322 69.918 31.494 1.00 63.45 315 LYS A O 1
ATOM 1445 N N . GLU A 1 216 ? 43.258 68.004 32.691 1.00 67.47 316 GLU A N 1
ATOM 1446 C CA . GLU A 1 216 ? 44.318 67.327 31.942 1.00 70.53 316 GLU A CA 1
ATOM 1447 C C . GLU A 1 216 ? 43.949 67.278 30.455 1.00 70.81 316 GLU A C 1
ATOM 1448 O O . GLU A 1 216 ? 44.748 67.647 29.584 1.00 69.88 316 GLU A O 1
ATOM 1454 N N . GLY A 1 217 ? 42.728 66.815 30.184 1.00 69.40 317 GLY A N 1
ATOM 1455 C CA . GLY A 1 217 ? 42.255 66.720 28.817 1.00 65.71 317 GLY A CA 1
ATOM 1456 C C . GLY A 1 217 ? 40.812 66.263 28.662 1.00 63.34 317 GLY A C 1
ATOM 1457 O O . GLY A 1 217 ? 40.526 65.453 27.772 1.00 64.24 317 GLY A O 1
ATOM 1458 N N . GLU A 1 218 ? 39.919 66.718 29.549 1.00 57.41 318 GLU A N 1
ATOM 1459 C CA . GLU A 1 218 ? 38.494 66.371 29.458 1.00 48.96 318 GLU A CA 1
ATOM 1460 C C . GLU A 1 218 ? 37.788 67.589 28.866 1.00 40.88 318 GLU A C 1
ATOM 1461 O O . GLU A 1 218 ? 37.826 68.696 29.420 1.00 38.33 318 GLU A O 1
ATOM 1467 N N . PRO A 1 219 ? 37.176 67.407 27.694 1.00 35.05 319 PRO A N 1
ATOM 1468 C CA . PRO A 1 219 ? 36.475 68.489 27.011 1.00 30.77 319 PRO A CA 1
ATOM 1469 C C . PRO A 1 219 ? 35.169 68.853 27.670 1.00 22.78 319 PRO A C 1
ATOM 1470 O O . PRO A 1 219 ? 34.531 68.044 28.322 1.00 24.04 319 PRO A O 1
ATOM 1474 N N . ARG A 1 220 ? 34.783 70.095 27.483 1.00 18.81 320 ARG A N 1
ATOM 1475 C CA . ARG A 1 220 ? 33.539 70.587 28.012 1.00 23.04 320 ARG A CA 1
ATOM 1476 C C . ARG A 1 220 ? 32.335 69.810 27.448 1.00 22.21 320 ARG A C 1
ATOM 1477 O O . ARG A 1 220 ? 32.372 69.274 26.331 1.00 22.02 320 ARG A O 1
ATOM 1485 N N . ILE A 1 221 ? 31.284 69.733 28.253 1.00 20.34 321 ILE A N 1
ATOM 1486 C CA . ILE A 1 221 ? 30.036 69.109 27.854 1.00 17.18 321 ILE A CA 1
ATOM 1487 C C . ILE A 1 221 ? 28.973 70.013 28.413 1.00 17.79 321 ILE A C 1
ATOM 1488 O O . ILE A 1 221 ? 28.910 70.242 29.623 1.00 15.24 321 ILE A O 1
ATOM 1493 N N . ASP A 1 222 ? 28.230 70.635 27.511 1.00 19.36 322 ASP A N 1
ATOM 1494 C CA . ASP A 1 222 ? 27.155 71.514 27.902 1.00 19.32 322 ASP A CA 1
ATOM 1495 C C . ASP A 1 222 ? 25.869 70.700 27.735 1.00 22.56 322 ASP A C 1
ATOM 1496 O O . ASP A 1 222 ? 25.731 69.940 26.765 1.00 25.81 322 ASP A O 1
ATOM 1501 N N . ILE A 1 223 ? 24.996 70.753 28.740 1.00 21.95 323 ILE A N 1
ATOM 1502 C CA . ILE A 1 223 ? 23.746 70.010 28.684 1.00 15.55 323 ILE A CA 1
ATOM 1503 C C . ILE A 1 223 ? 22.595 70.923 28.255 1.00 16.93 323 ILE A C 1
ATOM 1504 O O . ILE A 1 223 ? 22.601 72.148 28.466 1.00 15.13 323 ILE A O 1
ATOM 1509 N N . ASN A 1 224 ? 21.648 70.310 27.569 1.00 16.82 324 ASN A N 1
ATOM 1510 C CA . ASN A 1 224 ? 20.469 70.969 27.038 1.00 12.70 324 ASN A CA 1
ATOM 1511 C C . ASN A 1 224 ? 19.445 71.133 28.163 1.00 14.33 324 ASN A C 1
ATOM 1512 O O . ASN A 1 224 ? 18.960 70.157 28.772 1.00 15.31 324 ASN A O 1
ATOM 1517 N N . MET A 1 225 ? 19.172 72.388 28.477 1.00 13.32 325 MET A N 1
ATOM 1518 C CA . MET A 1 225 ? 18.237 72.723 29.533 1.00 12.31 325 MET A CA 1
ATOM 1519 C C . MET A 1 225 ? 16.797 72.767 29.081 1.00 13.51 325 MET A C 1
ATOM 1520 O O . MET A 1 225 ? 15.931 73.139 29.863 1.00 15.61 325 MET A O 1
ATOM 1525 N N . SER A 1 226 ? 16.533 72.496 27.803 1.00 14.87 326 SER A N 1
ATOM 1526 C CA . SER A 1 226 ? 15.145 72.444 27.370 1.00 15.57 326 SER A CA 1
ATOM 1527 C C . SER A 1 226 ? 14.756 70.993 27.754 1.00 22.18 326 SER A C 1
ATOM 1528 O O . SER A 1 226 ? 15.573 70.021 27.710 1.00 23.80 326 SER A O 1
ATOM 1531 N N . GLY A 1 227 ? 13.520 70.847 28.180 1.00 19.78 327 GLY A N 1
ATOM 1532 C CA . GLY A 1 227 ? 13.086 69.555 28.671 1.00 16.74 327 GLY A CA 1
ATOM 1533 C C . GLY A 1 227 ? 12.662 69.994 30.053 1.00 12.72 327 GLY A C 1
ATOM 1534 O O . GLY A 1 227 ? 11.603 69.634 30.523 1.00 13.79 327 GLY A O 1
ATOM 1535 N N . PHE A 1 228 ? 13.434 70.909 30.635 1.00 11.90 328 PHE A N 1
ATOM 1536 C CA . PHE A 1 228 ? 13.135 71.471 31.948 1.00 8.74 328 PHE A CA 1
ATOM 1537 C C . PHE A 1 228 ? 11.715 72.030 31.971 1.00 12.07 328 PHE A C 1
ATOM 1538 O O . PHE A 1 228 ? 11.036 71.986 32.985 1.00 13.48 328 PHE A O 1
ATOM 1546 N N . ASN A 1 229 ? 11.257 72.555 30.844 1.00 16.95 329 ASN A N 1
ATOM 1547 C CA . ASN A 1 229 ? 9.898 73.100 30.773 1.00 23.20 329 ASN A CA 1
ATOM 1548 C C . ASN A 1 229 ? 8.896 72.110 30.141 1.00 22.52 329 ASN A C 1
ATOM 1549 O O . ASN A 1 229 ? 7.882 72.531 29.605 1.00 26.99 329 ASN A O 1
ATOM 1554 N N . GLU A 1 230 ? 9.143 70.806 30.267 1.00 22.14 330 GLU A N 1
ATOM 1555 C CA . GLU A 1 230 ? 8.291 69.789 29.668 1.00 18.76 330 GLU A CA 1
ATOM 1556 C C . GLU A 1 230 ? 6.860 69.617 30.109 1.00 23.46 330 GLU A C 1
ATOM 1557 O O . GLU A 1 230 ? 6.074 68.958 29.400 1.00 27.60 330 GLU A O 1
ATOM 1563 N N . THR A 1 231 ? 6.509 70.117 31.286 1.00 24.66 331 THR A N 1
ATOM 1564 C CA . THR A 1 231 ? 5.112 70.014 31.732 1.00 28.57 331 THR A CA 1
ATOM 1565 C C . THR A 1 231 ? 4.715 68.637 32.282 1.00 24.50 331 THR A C 1
ATOM 1566 O O . THR A 1 231 ? 4.171 68.568 33.380 1.00 29.60 331 THR A O 1
ATOM 1570 N N . ASP A 1 232 ? 4.939 67.563 31.527 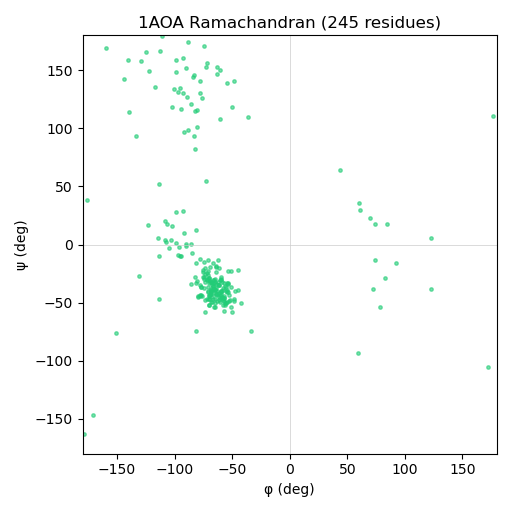1.00 21.16 332 ASP A N 1
ATOM 1571 C CA . ASP A 1 232 ? 4.638 66.209 32.005 1.00 18.79 332 ASP A CA 1
ATOM 1572 C C . ASP A 1 232 ? 5.864 65.773 32.786 1.00 16.97 332 ASP A C 1
ATOM 1573 O O . ASP A 1 232 ? 6.967 65.742 32.254 1.00 17.65 332 ASP A O 1
ATOM 1578 N N . ASP A 1 233 ? 5.669 65.460 34.057 1.00 18.20 333 ASP A N 1
ATOM 1579 C CA . ASP A 1 233 ? 6.757 65.054 34.936 1.00 17.42 333 ASP A CA 1
ATOM 1580 C C . ASP A 1 233 ? 7.551 63.894 34.367 1.00 14.19 333 ASP A C 1
ATOM 1581 O O . ASP A 1 233 ? 8.768 63.857 34.476 1.00 17.73 333 ASP A O 1
ATOM 1586 N N . LEU A 1 234 ? 6.857 62.929 33.787 1.00 9.88 334 LEU A N 1
ATOM 1587 C CA . LEU A 1 234 ? 7.508 61.764 33.214 1.00 8.25 334 LEU A CA 1
ATOM 1588 C C . LEU A 1 234 ? 8.313 62.087 31.947 1.00 10.91 334 LEU A C 1
ATOM 1589 O O . LEU A 1 234 ? 9.365 61.489 31.680 1.00 12.19 334 LEU A O 1
ATOM 1594 N N . LYS A 1 235 ? 7.836 63.056 31.178 1.00 11.21 335 LYS A N 1
ATOM 1595 C CA . LYS A 1 235 ? 8.544 63.455 29.984 1.00 11.24 335 LYS A CA 1
ATOM 1596 C C . LYS A 1 235 ? 9.760 64.292 30.350 1.00 13.51 335 LYS A C 1
ATOM 1597 O O . LYS A 1 235 ? 10.752 64.306 29.612 1.00 15.98 335 LYS A O 1
ATOM 1603 N N . ARG A 1 236 ? 9.731 64.919 31.527 1.00 10.35 336 ARG A N 1
ATOM 1604 C CA . ARG A 1 236 ? 10.861 65.745 31.961 1.00 8.69 336 ARG A CA 1
ATOM 1605 C C . ARG A 1 236 ? 11.975 64.877 32.546 1.00 9.23 336 ARG A C 1
ATOM 1606 O O . ARG A 1 236 ? 13.163 65.209 32.441 1.00 7.25 336 ARG A O 1
ATOM 1614 N N . ALA A 1 237 ? 11.590 63.759 33.166 1.00 11.51 337 ALA A N 1
ATOM 1615 C CA . ALA A 1 237 ? 12.556 62.829 33.740 1.00 3.02 337 ALA A CA 1
ATOM 1616 C C . ALA A 1 237 ? 13.310 62.197 32.578 1.00 3.27 337 ALA A C 1
ATOM 1617 O O . ALA A 1 237 ? 14.514 61.989 32.650 1.00 2.62 337 ALA A O 1
ATOM 1619 N N . GLU A 1 238 ? 12.600 61.918 31.487 1.00 6.16 338 GLU A N 1
ATOM 1620 C CA . GLU A 1 238 ? 13.225 61.338 30.294 1.00 8.63 338 GLU A CA 1
ATOM 1621 C C . GLU A 1 238 ? 14.220 62.337 29.717 1.00 10.02 338 GLU A C 1
ATOM 1622 O O . GLU A 1 238 ? 15.374 62.002 29.436 1.00 12.40 338 GLU A O 1
ATOM 1628 N N . SER A 1 239 ? 13.776 63.571 29.533 1.00 7.63 339 SER A N 1
ATOM 1629 C CA . SER A 1 239 ? 14.663 64.593 29.028 1.00 4.68 339 SER A CA 1
ATOM 1630 C C . SER A 1 239 ? 15.857 64.752 29.954 1.00 6.09 339 SER A C 1
ATOM 1631 O O . SER A 1 239 ? 16.993 64.769 29.507 1.00 10.99 339 SER A O 1
ATOM 1634 N N . MET A 1 240 ? 15.616 64.803 31.259 1.00 9.14 340 MET A N 1
ATOM 1635 C CA . MET A 1 240 ? 16.703 64.959 32.215 1.00 4.66 340 MET A CA 1
ATOM 1636 C C . MET A 1 240 ? 17.665 63.807 32.078 1.00 4.44 340 MET A C 1
ATOM 1637 O O . MET A 1 240 ? 18.877 63.999 32.018 1.00 10.37 340 MET A O 1
ATOM 1642 N N . LEU A 1 241 ? 17.120 62.609 31.933 1.00 7.26 341 LEU A N 1
ATOM 1643 C CA . LEU A 1 241 ? 17.944 61.413 31.837 1.00 9.55 341 LEU A CA 1
ATOM 1644 C C . LEU A 1 241 ? 18.703 61.323 30.525 1.00 10.05 341 LEU A C 1
ATOM 1645 O O . LEU A 1 241 ? 19.779 60.709 30.442 1.00 13.75 341 LEU A O 1
ATOM 1650 N N . GLN A 1 242 ? 18.148 61.961 29.506 1.00 12.10 342 GLN A N 1
ATOM 1651 C CA . GLN A 1 242 ? 18.764 61.971 28.196 1.00 11.16 342 GLN A CA 1
ATOM 1652 C C . GLN A 1 242 ? 20.058 62.758 28.293 1.00 9.36 342 GLN A C 1
ATOM 1653 O O . GLN A 1 242 ? 21.056 62.396 27.684 1.00 10.12 342 GLN A O 1
ATOM 1659 N N . GLN A 1 243 ? 20.035 63.804 29.115 1.00 8.15 343 GLN A N 1
ATOM 1660 C CA . GLN A 1 243 ? 21.197 64.657 29.371 1.00 8.87 343 GLN A CA 1
ATOM 1661 C C . GLN A 1 243 ? 22.240 63.979 30.290 1.00 9.48 343 GLN A C 1
ATOM 1662 O O . GLN A 1 243 ? 23.451 64.155 30.120 1.00 12.79 343 GLN A O 1
ATOM 1668 N N . ALA A 1 244 ? 21.768 63.232 31.284 1.00 9.36 344 ALA A N 1
ATOM 1669 C CA . ALA A 1 244 ? 22.645 62.518 32.200 1.00 4.02 344 ALA A CA 1
ATOM 1670 C C . ALA A 1 244 ? 23.493 61.526 31.4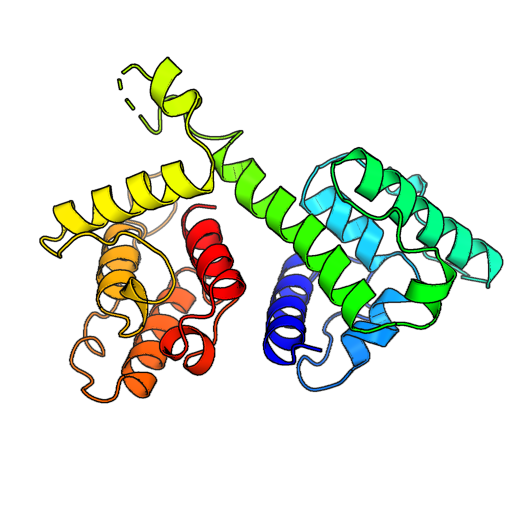11 1.00 2.98 344 ALA A C 1
ATOM 1671 O O . ALA A 1 244 ? 24.606 61.168 31.812 1.00 6.02 344 ALA A O 1
ATOM 1673 N N . ASP A 1 245 ? 22.926 61.038 30.314 1.00 8.11 345 ASP A N 1
ATOM 1674 C CA . ASP A 1 245 ? 23.587 60.087 29.410 1.00 4.63 345 ASP A CA 1
ATOM 1675 C C . ASP A 1 245 ? 24.814 60.680 28.738 1.00 4.16 345 ASP A C 1
ATOM 1676 O O . ASP A 1 245 ? 25.764 59.975 28.475 1.00 8.30 345 ASP A O 1
ATOM 1681 N N . LYS A 1 246 ? 24.781 61.977 28.449 1.00 6.80 346 LYS A N 1
ATOM 1682 C CA . LYS A 1 246 ? 25.891 62.655 27.807 1.00 7.76 346 LYS A CA 1
ATOM 1683 C C . LYS A 1 246 ? 27.085 62.559 28.715 1.00 10.23 346 LYS A C 1
ATOM 1684 O O . LYS A 1 246 ? 28.220 62.460 28.267 1.00 16.53 346 LYS A O 1
ATOM 1690 N N . LEU A 1 247 ? 26.826 62.595 30.009 1.00 13.75 347 LEU A N 1
ATOM 1691 C CA . LEU A 1 247 ? 27.897 62.534 30.992 1.00 14.34 347 LEU A CA 1
ATOM 1692 C C . LEU A 1 247 ? 28.299 61.102 31.291 1.00 15.35 347 LEU A C 1
ATOM 1693 O O . LEU A 1 247 ? 29.312 60.870 31.936 1.00 19.44 347 LEU A O 1
ATOM 1698 N N . GLY A 1 248 ? 27.542 60.147 30.759 1.00 13.61 348 GLY A N 1
ATOM 1699 C CA . GLY A 1 248 ? 27.815 58.749 31.012 1.00 7.40 348 GLY A CA 1
ATOM 1700 C C . GLY A 1 248 ? 27.163 58.347 32.327 1.00 9.52 348 GLY A C 1
ATOM 1701 O O . GLY A 1 248 ? 27.426 57.269 32.861 1.00 10.17 348 GLY A O 1
ATOM 1702 N N . CYS A 1 249 ? 26.216 59.154 32.788 1.00 6.80 349 CYS A N 1
ATOM 1703 C CA . CYS A 1 249 ? 25.577 58.907 34.064 1.00 3.97 349 CYS A CA 1
ATOM 1704 C C . CYS A 1 249 ? 24.126 58.426 34.053 1.00 5.77 349 CYS A C 1
ATOM 1705 O O . CYS A 1 249 ? 23.428 58.518 35.055 1.00 3.01 349 CYS A O 1
ATOM 1708 N N . ARG A 1 250 ? 23.649 57.882 32.946 1.00 7.18 350 ARG A N 1
ATOM 1709 C CA . ARG A 1 250 ? 22.279 57.408 32.963 1.00 9.62 350 ARG A CA 1
ATOM 1710 C C . ARG A 1 250 ? 22.235 56.009 33.589 1.00 12.96 350 ARG A C 1
ATOM 1711 O O . ARG A 1 250 ? 22.204 54.983 32.898 1.00 13.73 350 ARG A O 1
ATOM 1719 N N . GLN A 1 251 ? 22.232 55.975 34.912 1.00 10.18 351 GLN A N 1
ATOM 1720 C CA . GLN A 1 251 ? 22.212 54.723 35.628 1.00 9.82 351 GLN A CA 1
ATOM 1721 C C . GLN A 1 251 ? 21.321 54.783 36.853 1.00 10.57 351 GLN A C 1
ATOM 1722 O O . GLN A 1 251 ? 20.985 55.848 37.358 1.00 13.91 351 GLN A O 1
ATOM 1728 N N . PHE A 1 252 ? 20.902 53.614 37.298 1.00 12.52 352 PHE A N 1
ATOM 1729 C CA . PHE A 1 252 ? 20.068 53.467 38.477 1.00 9.00 352 PHE A CA 1
ATOM 1730 C C . PHE A 1 252 ? 18.601 53.881 38.419 1.00 6.23 352 PHE A C 1
ATOM 1731 O O . PHE A 1 252 ? 17.771 53.184 38.969 1.00 8.50 352 PHE A O 1
ATOM 1739 N N . VAL A 1 253 ? 18.240 54.962 37.742 1.00 7.68 353 VAL A N 1
ATOM 1740 C CA . VAL A 1 253 ? 16.809 55.326 37.673 1.00 6.49 353 VAL A CA 1
ATOM 1741 C C . VAL A 1 253 ? 16.243 55.429 36.256 1.00 10.25 353 VAL A C 1
ATOM 1742 O O . VAL A 1 253 ? 16.981 55.710 35.302 1.00 13.60 353 VAL A O 1
ATOM 1746 N N . THR A 1 254 ? 14.952 55.127 36.105 1.00 8.57 354 THR A N 1
ATOM 1747 C CA . THR A 1 254 ? 14.287 55.286 34.817 1.00 6.96 354 THR A CA 1
ATOM 1748 C C . THR A 1 254 ? 13.303 56.419 35.108 1.00 10.78 354 THR A C 1
ATOM 1749 O O . THR A 1 254 ? 13.115 56.793 36.281 1.00 16.72 354 THR A O 1
ATOM 1753 N N . PRO A 1 255 ? 12.702 57.018 34.062 1.00 10.56 355 PRO A N 1
ATOM 1754 C CA . PRO A 1 255 ? 11.749 58.100 34.288 1.00 9.09 355 PRO A CA 1
ATOM 1755 C C . PRO A 1 255 ? 10.725 57.752 35.370 1.00 9.18 355 PRO A C 1
ATOM 1756 O O . PRO A 1 255 ? 10.434 58.578 36.227 1.00 7.69 355 PRO A O 1
ATOM 1760 N N . ALA A 1 256 ? 10.247 56.506 35.380 1.00 10.48 356 ALA A N 1
ATOM 1761 C CA . ALA A 1 256 ? 9.287 56.063 36.397 1.00 9.82 356 ALA A CA 1
ATOM 1762 C C . ALA A 1 256 ? 9.861 56.070 37.841 1.00 11.71 356 ALA A C 1
ATOM 1763 O O . ALA A 1 256 ? 9.143 56.395 38.795 1.00 15.41 356 ALA A O 1
ATOM 1765 N N . ASP A 1 257 ? 11.138 55.708 37.997 1.00 7.36 357 ASP A N 1
ATOM 1766 C CA . ASP A 1 257 ? 11.767 55.649 39.314 1.00 5.00 357 ASP A CA 1
ATOM 1767 C C . ASP A 1 257 ? 12.060 57.030 39.801 1.00 2.72 357 ASP A C 1
ATOM 1768 O O . ASP A 1 257 ? 12.295 57.226 40.974 1.00 2.00 357 ASP A O 1
ATOM 1773 N N . VAL A 1 258 ? 12.156 57.976 38.879 1.00 8.25 358 VAL A N 1
ATOM 1774 C CA . VAL A 1 258 ? 12.429 59.345 39.284 1.00 7.29 358 VAL A CA 1
ATOM 1775 C C . VAL A 1 258 ? 11.131 59.954 39.806 1.00 9.49 358 VAL A C 1
ATOM 1776 O O . VAL A 1 258 ? 11.100 60.517 40.898 1.00 10.11 358 VAL A O 1
ATOM 1780 N N . VAL A 1 259 ? 10.042 59.710 39.089 1.00 7.05 359 VAL A N 1
ATOM 1781 C CA . VAL A 1 259 ? 8.750 60.260 39.455 1.00 11.73 359 VAL A CA 1
ATOM 1782 C C . VAL A 1 259 ? 8.119 59.626 40.700 1.00 13.34 359 VAL A C 1
ATOM 1783 O O . VAL A 1 259 ? 7.310 60.251 41.379 1.00 16.25 359 VAL A O 1
ATOM 1787 N N . SER A 1 260 ? 8.491 58.391 41.015 1.00 16.12 360 SER A N 1
ATOM 1788 C CA . SER A 1 260 ? 7.958 57.733 42.203 1.00 14.78 360 SER A CA 1
ATOM 1789 C C . SER A 1 260 ? 8.831 57.985 43.445 1.00 14.72 360 SER A C 1
ATOM 1790 O O . SER A 1 260 ? 8.538 57.486 44.534 1.00 17.82 360 SER A O 1
ATOM 1793 N N . GLY A 1 261 ? 9.903 58.744 43.271 1.00 10.49 361 GLY A N 1
ATOM 1794 C CA . GLY A 1 261 ? 10.787 59.049 44.376 1.00 12.35 361 GLY A CA 1
ATOM 1795 C C . GLY A 1 261 ? 11.447 57.845 45.022 1.00 12.31 361 GLY A C 1
ATOM 1796 O O . GLY A 1 261 ? 11.755 57.879 46.218 1.00 12.48 361 GLY A O 1
ATOM 1797 N N . ASN A 1 262 ? 11.679 56.787 44.246 1.00 11.65 362 ASN A N 1
ATOM 1798 C CA . ASN A 1 262 ? 12.306 55.588 44.783 1.00 9.57 362 ASN A CA 1
ATOM 1799 C C . ASN A 1 262 ? 13.536 56.082 45.521 1.00 10.52 362 ASN A C 1
ATOM 1800 O O . ASN A 1 262 ? 14.419 56.707 44.938 1.00 17.79 362 ASN A O 1
ATOM 1805 N N . PRO A 1 263 ? 13.593 55.842 46.829 1.00 8.18 363 PRO A N 1
ATOM 1806 C CA . PRO A 1 263 ? 14.720 56.282 47.652 1.00 4.12 363 PRO A CA 1
ATOM 1807 C C . PRO A 1 263 ? 16.050 55.597 47.370 1.00 7.11 363 PRO A C 1
ATOM 1808 O O . PRO A 1 263 ? 17.080 56.252 47.228 1.00 10.81 363 PRO A O 1
ATOM 1812 N N . LYS A 1 264 ? 16.017 54.276 47.235 1.00 10.45 364 LYS A N 1
ATOM 1813 C CA . LYS A 1 264 ? 17.232 53.500 47.000 1.00 8.69 364 LYS A CA 1
ATOM 1814 C C . LYS A 1 264 ? 17.846 53.819 45.669 1.00 7.56 364 LYS A C 1
ATOM 1815 O O . LYS A 1 264 ? 19.014 54.204 45.604 1.00 13.91 364 LYS A O 1
ATOM 1821 N N . LEU A 1 265 ? 17.041 53.700 44.614 1.00 8.75 365 LEU A N 1
ATOM 1822 C CA . LEU A 1 265 ? 17.484 53.960 43.247 1.00 2.98 365 LEU A CA 1
ATOM 1823 C C . LEU A 1 265 ? 17.877 55.409 42.989 1.00 4.87 365 LEU A C 1
ATOM 1824 O O . LEU A 1 265 ? 18.905 55.663 42.364 1.00 5.96 365 LEU A O 1
ATOM 1829 N N . ASN A 1 266 ? 17.143 56.360 43.565 1.00 7.45 366 ASN A N 1
ATOM 1830 C CA . ASN A 1 266 ? 17.502 57.769 43.408 1.00 5.05 366 ASN A CA 1
ATOM 1831 C C . ASN A 1 266 ? 18.771 58.133 44.206 1.00 3.29 366 ASN A C 1
ATOM 1832 O O . ASN A 1 266 ? 19.496 59.046 43.808 1.00 5.37 366 ASN A O 1
ATOM 1837 N N . LEU A 1 267 ? 19.038 57.447 45.324 1.00 2.44 367 LEU A N 1
ATOM 1838 C CA . LEU A 1 267 ? 20.265 57.703 46.117 1.00 5.68 367 LEU A CA 1
ATOM 1839 C C . LEU A 1 267 ? 21.493 57.252 45.340 1.00 7.27 367 LEU A C 1
ATOM 1840 O O . LEU A 1 267 ? 22.556 57.885 45.398 1.00 9.24 367 LEU A O 1
ATOM 1845 N N . ALA A 1 268 ? 21.358 56.099 44.682 1.00 9.07 368 ALA A N 1
ATOM 1846 C CA . ALA A 1 268 ? 22.426 55.508 43.867 1.00 7.61 368 ALA A CA 1
ATOM 1847 C C . ALA A 1 268 ? 22.746 56.361 42.618 1.00 7.28 368 ALA A C 1
ATOM 1848 O O . ALA A 1 268 ? 23.907 56.479 42.207 1.00 8.02 368 ALA A O 1
ATOM 1850 N N . PHE A 1 269 ? 21.710 56.927 42.006 1.00 3.45 369 PHE A N 1
ATOM 1851 C CA . PHE A 1 269 ? 21.873 57.781 40.845 1.00 4.14 369 PHE A CA 1
ATOM 1852 C C .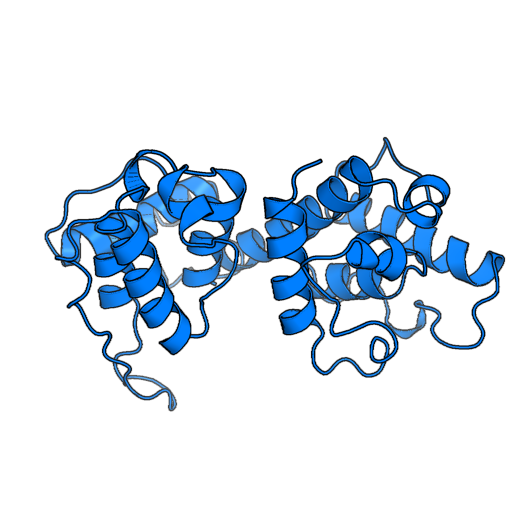 PHE A 1 269 ? 22.724 59.005 41.244 1.00 8.00 369 PHE A C 1
ATOM 1853 O O . PHE A 1 269 ? 23.715 59.313 40.601 1.00 10.37 369 PHE A O 1
ATOM 1861 N N . VAL A 1 270 ? 22.379 59.642 42.364 1.00 8.90 370 VAL A N 1
ATOM 1862 C CA . VAL A 1 270 ? 23.092 60.826 42.856 1.00 9.25 370 VAL A CA 1
ATOM 1863 C C . VAL A 1 270 ? 24.537 60.525 43.295 1.00 10.50 370 VAL A C 1
ATOM 1864 O O . VAL A 1 270 ? 25.457 61.300 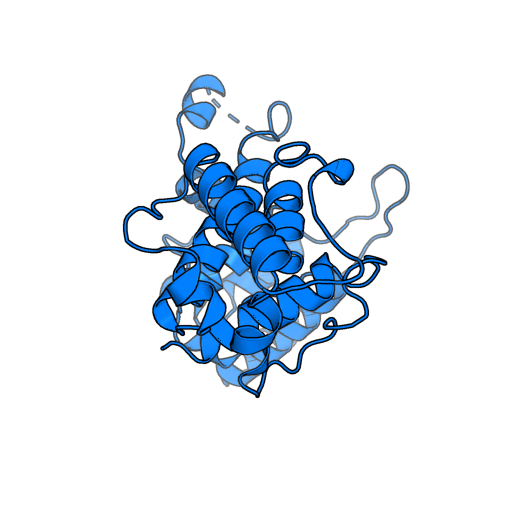43.007 1.00 12.76 370 VAL A O 1
ATOM 1868 N N . ALA A 1 271 ? 24.735 59.402 43.985 1.00 10.52 371 ALA A N 1
ATOM 1869 C CA . ALA A 1 271 ? 26.062 59.003 44.438 1.00 9.06 371 ALA A CA 1
ATOM 1870 C C . ALA A 1 271 ? 26.952 58.776 43.219 1.00 9.67 371 ALA A C 1
ATOM 1871 O O . ALA A 1 271 ? 28.144 59.067 43.238 1.00 11.28 371 ALA A O 1
ATOM 1873 N N . ASN A 1 272 ? 26.359 58.278 42.145 1.00 11.78 372 ASN A N 1
ATOM 1874 C CA . ASN A 1 272 ? 27.096 58.013 40.918 1.00 12.40 372 ASN A CA 1
ATOM 1875 C C . ASN A 1 272 ? 27.532 59.305 40.220 1.00 9.45 372 ASN A C 1
ATOM 1876 O O . ASN A 1 272 ? 28.543 59.315 39.545 1.00 10.57 372 ASN A O 1
ATOM 1881 N N . LEU A 1 273 ? 26.759 60.380 40.365 1.00 11.71 373 LEU A N 1
ATOM 1882 C CA . LEU A 1 273 ? 27.105 61.684 39.776 1.00 9.31 373 LEU A CA 1
ATOM 1883 C C . LEU A 1 273 ? 28.250 62.287 40.586 1.00 10.35 373 LEU A C 1
ATOM 1884 O O . LEU A 1 273 ? 28.939 63.179 40.130 1.00 13.86 373 LEU A O 1
ATOM 1889 N N . PHE A 1 274 ? 28.355 61.894 41.841 1.00 14.55 374 PHE A N 1
ATOM 1890 C CA . PHE A 1 274 ? 29.440 62.363 42.675 1.00 19.80 374 PHE A CA 1
ATOM 1891 C C . PHE A 1 274 ? 30.649 61.607 42.152 1.00 26.04 374 PHE A C 1
ATOM 1892 O O . PHE A 1 274 ? 31.619 62.221 41.699 1.00 26.28 374 PHE A O 1
ATOM 1900 N N . ASN A 1 275 ? 30.524 60.270 42.198 1.00 35.26 375 ASN A N 1
ATOM 1901 C CA . ASN A 1 275 ? 31.526 59.256 41.783 1.00 42.31 375 ASN A CA 1
ATOM 1902 C C . ASN A 1 275 ? 32.020 59.367 40.336 1.00 46.81 375 ASN A C 1
ATOM 1903 O O . ASN A 1 275 ? 31.353 58.820 39.411 1.00 48.69 375 ASN A O 1
#

Nearest PDB structures (foldseek):
  1aoa-assembly1_A  TM=1.004E+00  e=2.420E-38  Homo sapiens
  1rt8-assembly1_A  TM=8.833E-01  e=8.373E-18  Schizosaccharomyces pombe
  1pxy-assembly1_A  TM=8.919E-01  e=8.545E-16  Arabidopsis thaliana
  1pxy-assembly2_B  TM=7.507E-01  e=2.886E-16  Arabidopsis thaliana
  3byh-assembly1_B-1  TM=7.966E-01  e=1.325E-09  Homo sapiens

B-factor: mean 19.72, std 15.09, range [2.0, 78.9]

Solvent-accessible surface area: 12575 Å² total; per-residue (Å²): 105,34,117,86,26,13,81,5,0,0,47,46,0,25,132,41,7,101,128,27,80,36,0,179,110,39,15,115,8,67,25,110,64,76,34,0,14,147,7,0,15,24,0,2,3,1,0,11,4,1,27,98,13,49,97,140,45,8,78,80,215,47,8,52,65,153,159,56,69,104,134,40,32,58,91,0,0,68,53,0,12,104,13,0,55,85,37,47,9,139,11,139,109,24,24,1,95,30,0,102,75,9,95,44,132,48,1,8,32,5,0,24,34,0,4,62,39,14,8,23,31,66,2,114,94,55,49,95,108,69,111,115,72,83,64,27,81,94,46,42,19,66,100,46,0,39,146,45,0,20,109,28,1,97,94,31,70,64,119,122,10,119,54,22,27,65,51,0,82,53,0,61,5,2,0,27,4,0,42,54,42,6,35,73,34,140,151,176,67,62,104,133,56,98,14,76,61,79,10,31,125,63,127,61,62,86,101,9,0,73,18,0,0,106,10,0,77,104,36,59,21,81,22,7,8,45,18,57,6,0,40,73,3,32,92,63,0,0,24,0,0,0,0,17,13,57,74

GO terms:
  GO:0060348 bone development (P, IMP)
  GO:0005829 cytosol (C, IDA)

CATH classification: 1.10.418.10 (+1 more: 1.10.418.10)

Secondary structure (DSSP, 8-state):
--HHHHHHHHHHHHHHTTT-TTSTTTPSPPTTTTHHHHHGGGSHHHHHHHHHHSTTSS-GGGS--SS--HHHHHHHHHHHHHHHHHTT---TT--HHHHHTT-HHHHHHHHHHHHHHHHHHHHHSS-TT---HHHHHTS-HHHHHHHHHHHHHHHTTPPP-S-SSTTTTTSHHHHHHHHHHS--S-SSSPPP-PPP-TTTT-SSHHHHHHHHHHHHTTTT---S--HHHHHTT-HHHHHHHHHHHH-

InterPro domains:
  IPR001589 Actinin-type actin-binding domain, conserved site [PS00019] (399-408)
  IPR001589 Actinin-type actin-binding domain, conserved site [PS00020] (211-235)
  IPR001589 Actinin-type actin-binding domain, conserved site [PS00020] (478-502)
  IPR001715 Calponin homology domain [PF00307] (124-237)
  IPR001715 Calponin homology domain [PF00307] (268-378)
  IPR001715 Calponin homology domain [PF00307] (399-505)
  IPR001715 Calponin homology domain [PF00307] (521-626)
  IPR001715 Calponin homology domain [PS50021] (123-239)
  IPR001715 Calponin homology domain [PS50021] (267-378)
  IPR001715 Calponin homology domain [PS50021] (397-506)
  IPR001715 Calponin homology domain [PS50021] (518-627)
  IPR001715 Calponin homology domain [SM00033] (125-237)
  IPR001715 Calponin homology domain [SM00033] (269-376)
  IPR001715 Calponin homology domain [SM00033] (399-504)
  IPR001715 Calponin homology domain [SM00033] (520-625)
  IPR002048 EF-hand domain [PF13499] (15-82)
  IPR002048 EF-hand domain [PS50222] (12-47)
  IPR002048 EF-hand domain [PS50222] (52-87)
  IPR002048 EF-hand domain [SM00054] (16-44)
  IPR002048 EF-hand domain [SM00054] (56-84)

Organism: Homo sapiens (NCBI:txid9606)